Protein AF-A0A356VW29-F1 (afdb_monomer_lite)

pLDDT: mean 84.69, std 11.48, range [44.53, 97.19]

Secondary structure (DSSP, 8-state):
--PPEEEEE-TTS-EEEEEETTS-EEEEE---SSTT-TT----HHHHHHTTPPPP--EEEEEE-TT--EEEEEESSSEEEETTEEEE--S-PPTTPPP---------HHHHHHHHHHHHHHHHHHHHHHHHHHPPPTT--TTSS-----PPPPHHHHHTS-HHHHHHHHHHHHTTTTTT-HHHHHHHHHHHHHHHS-BTTTTB-GGGGTEEE-S-GGGTT-EEE-HHHHHHHHHH-HHHHHHHHHSTTSHHHHHHHHHHHHH-TTSSSSHHHHHH--TT-SS----HHHHHHHHHHHHHHHHHHHHHHHHHHHHHHHHHHHHHHHHHHHHHHHHHHHHHHT--

Structure (mmCIF, N/CA/C/O backbone):
data_AF-A0A356VW29-F1
#
_entry.id   AF-A0A356VW29-F1
#
loop_
_atom_site.group_PDB
_atom_site.id
_atom_site.type_symbol
_atom_site.label_atom_id
_atom_site.label_alt_id
_atom_site.label_comp_id
_atom_site.label_asym_id
_atom_site.label_entity_id
_atom_site.label_seq_id
_atom_site.pdbx_PDB_ins_code
_atom_site.Cartn_x
_atom_site.Cartn_y
_atom_site.Cartn_z
_atom_site.occupancy
_atom_site.B_iso_or_equiv
_atom_site.auth_seq_id
_atom_site.auth_comp_id
_atom_site.auth_asym_id
_atom_site.auth_atom_id
_atom_site.pdbx_PDB_model_num
ATOM 1 N N . MET A 1 1 ? 15.488 -45.769 47.411 1.00 47.12 1 MET A N 1
ATOM 2 C CA . MET A 1 1 ? 14.175 -46.229 46.915 1.00 47.12 1 MET A CA 1
ATOM 3 C C . MET A 1 1 ? 13.302 -44.995 46.772 1.00 47.12 1 MET A C 1
ATOM 5 O O . MET A 1 1 ? 12.860 -44.476 47.783 1.00 47.12 1 MET A O 1
ATOM 9 N N . ASN A 1 2 ? 13.137 -44.475 45.554 1.00 52.50 2 ASN A N 1
ATOM 10 C CA . ASN A 1 2 ? 12.327 -43.279 45.289 1.00 52.50 2 ASN A CA 1
ATOM 11 C C . ASN A 1 2 ? 11.021 -43.714 44.616 1.00 52.50 2 ASN A C 1
ATOM 13 O O . ASN A 1 2 ? 10.889 -43.615 43.399 1.00 52.50 2 ASN A O 1
ATOM 17 N N . GLY A 1 3 ? 10.091 -44.263 45.396 1.00 64.19 3 GLY A N 1
ATOM 18 C CA . GLY A 1 3 ? 8.724 -44.509 44.935 1.00 64.19 3 GLY A CA 1
ATOM 19 C C . GLY A 1 3 ? 7.883 -43.250 45.137 1.00 64.19 3 GLY A C 1
ATOM 20 O O . GLY A 1 3 ? 7.923 -42.659 46.215 1.00 64.19 3 GLY A O 1
ATOM 21 N N . LYS A 1 4 ? 7.140 -42.813 44.114 1.00 69.75 4 LYS A N 1
ATOM 22 C CA . LYS A 1 4 ? 6.120 -41.768 44.278 1.00 69.75 4 LYS A CA 1
ATOM 23 C C . LYS A 1 4 ? 4.882 -42.418 44.898 1.00 69.75 4 LYS A C 1
ATOM 25 O O . LYS A 1 4 ? 4.312 -43.316 44.283 1.00 69.75 4 LYS A O 1
ATOM 30 N N . ILE A 1 5 ? 4.498 -41.970 46.091 1.00 78.81 5 ILE A N 1
ATOM 31 C CA . ILE A 1 5 ? 3.243 -42.360 46.743 1.00 78.81 5 ILE A CA 1
ATOM 32 C C . ILE A 1 5 ? 2.163 -41.373 46.301 1.00 78.81 5 ILE A C 1
ATOM 34 O O . ILE A 1 5 ? 2.359 -40.161 46.399 1.00 78.81 5 ILE A O 1
ATOM 38 N N . GLN A 1 6 ? 1.040 -41.883 45.803 1.00 77.62 6 GLN A N 1
ATOM 39 C CA . GLN A 1 6 ? -0.165 -41.093 45.559 1.00 77.62 6 GLN A CA 1
ATOM 40 C C . GLN A 1 6 ? -1.055 -41.167 46.798 1.00 77.62 6 GLN A C 1
ATOM 42 O O . GLN A 1 6 ? -1.328 -42.261 47.292 1.00 77.62 6 GLN A O 1
ATOM 47 N N . VAL A 1 7 ? -1.483 -40.011 47.304 1.00 83.44 7 VAL A N 1
ATOM 48 C CA . VAL A 1 7 ? -2.402 -39.917 48.444 1.00 83.44 7 VAL A CA 1
ATOM 49 C C . VAL A 1 7 ? -3.749 -39.439 47.925 1.00 83.44 7 VAL A C 1
ATOM 51 O O . VAL A 1 7 ? -3.819 -38.424 47.235 1.00 83.44 7 VAL A O 1
ATOM 54 N N . GLY A 1 8 ? -4.805 -40.180 48.241 1.00 78.94 8 GLY A N 1
ATOM 55 C CA . GLY A 1 8 ? -6.177 -39.848 47.883 1.00 78.94 8 GLY A CA 1
ATOM 56 C C . GLY A 1 8 ? -7.146 -40.175 49.011 1.00 78.94 8 GLY A C 1
ATOM 57 O O . GLY A 1 8 ? -6.782 -40.797 50.009 1.00 78.94 8 GLY A O 1
ATOM 58 N N . VAL A 1 9 ? -8.393 -39.760 48.838 1.00 78.75 9 VAL A N 1
ATOM 59 C CA . VAL A 1 9 ? -9.506 -40.076 49.737 1.00 78.75 9 VAL A CA 1
ATOM 60 C C . VAL A 1 9 ? -10.483 -40.974 48.978 1.00 78.75 9 VAL A C 1
ATOM 62 O O . VAL A 1 9 ? -10.687 -40.781 47.778 1.00 78.75 9 VAL A O 1
ATOM 65 N N . SER A 1 10 ? -11.047 -41.985 49.638 1.00 74.69 10 SER A N 1
ATOM 66 C CA . SER A 1 10 ? -12.070 -42.848 49.038 1.00 74.69 10 SER A CA 1
ATOM 67 C C . SER A 1 10 ? -13.322 -42.057 48.663 1.00 74.69 10 SER A C 1
ATOM 69 O O . SER A 1 10 ? -13.626 -41.015 49.235 1.00 74.69 10 SER A O 1
ATOM 71 N N . THR A 1 11 ? -14.086 -42.570 47.703 1.00 74.69 11 THR A N 1
ATOM 72 C CA . THR A 1 11 ? -15.307 -41.921 47.196 1.00 74.69 11 THR A CA 1
ATOM 73 C C . THR A 1 11 ? -16.397 -41.728 48.251 1.00 74.69 11 THR A C 1
ATOM 75 O O . THR A 1 11 ? -17.239 -40.852 48.092 1.00 74.69 11 THR A O 1
ATOM 78 N N . ASP A 1 12 ? -16.387 -42.517 49.325 1.00 72.44 12 ASP A N 1
ATOM 79 C CA . ASP A 1 12 ? -17.274 -42.365 50.482 1.00 72.44 12 ASP A CA 1
ATOM 80 C C . ASP A 1 12 ? -16.720 -41.419 51.565 1.00 72.44 12 ASP A C 1
ATOM 82 O O . ASP A 1 12 ? -17.390 -41.180 52.569 1.00 72.44 12 ASP A O 1
ATOM 86 N N . GLY A 1 13 ? -15.509 -40.883 51.379 1.00 69.19 13 GLY A N 1
ATOM 87 C CA . GLY A 1 13 ? -14.864 -39.970 52.318 1.00 69.19 13 GLY A CA 1
ATOM 88 C C . GLY A 1 13 ? -14.440 -40.616 53.638 1.00 69.19 13 GLY A C 1
ATOM 89 O O . GLY A 1 13 ? -14.254 -39.895 54.616 1.00 69.19 13 GLY A O 1
ATOM 90 N N . LYS A 1 14 ? -14.329 -41.951 53.706 1.00 72.31 14 LYS A N 1
ATOM 91 C CA . LYS A 1 14 ? -14.044 -42.693 54.953 1.00 72.31 14 LYS A CA 1
ATOM 92 C C . LYS A 1 14 ? -12.635 -43.272 55.049 1.00 72.31 14 LYS A C 1
ATOM 94 O O . LYS A 1 14 ? -12.209 -43.665 56.135 1.00 72.31 14 LYS A O 1
ATOM 99 N N . HIS A 1 15 ? -11.900 -43.320 53.941 1.00 77.31 15 HIS A N 1
ATOM 100 C CA . HIS A 1 15 ? -10.579 -43.933 53.874 1.00 77.31 15 HIS A CA 1
ATOM 101 C C . HIS A 1 15 ? -9.553 -42.997 53.242 1.00 77.31 15 HIS A C 1
ATOM 103 O O . HIS A 1 15 ? -9.802 -42.391 52.199 1.00 77.31 15 HIS A O 1
ATOM 109 N N . LEU A 1 16 ? -8.363 -42.936 53.840 1.00 83.44 16 LEU A N 1
ATOM 110 C CA . LEU A 1 16 ? -7.182 -42.346 53.214 1.00 83.44 16 LEU A CA 1
ATOM 111 C C . LEU A 1 16 ? -6.416 -43.454 52.506 1.00 83.44 16 LEU A C 1
ATOM 113 O O . LEU A 1 16 ? -6.010 -44.431 53.135 1.00 83.44 16 LEU A O 1
ATOM 117 N N . ILE A 1 17 ? -6.227 -43.301 51.201 1.00 82.62 17 ILE A N 1
ATOM 118 C CA . ILE A 1 17 ? -5.616 -44.301 50.331 1.00 82.62 17 ILE A CA 1
ATOM 119 C C . ILE A 1 17 ? -4.211 -43.832 49.962 1.00 82.62 17 ILE A C 1
ATOM 121 O O . ILE A 1 17 ? -4.033 -42.776 49.357 1.00 82.62 17 ILE A O 1
ATOM 125 N N . PHE A 1 18 ? -3.221 -44.650 50.297 1.00 86.06 18 PHE A N 1
ATOM 126 C CA . PHE A 1 18 ? -1.821 -44.493 49.928 1.00 86.06 18 PHE A CA 1
ATOM 127 C C . PHE A 1 18 ? -1.493 -45.536 48.862 1.00 86.06 18 PHE A C 1
ATOM 129 O O . PHE A 1 18 ? -1.357 -46.724 49.158 1.00 86.06 18 PHE A O 1
ATOM 136 N N . GLY A 1 19 ? -1.408 -45.102 47.607 1.00 83.25 19 GLY A N 1
ATOM 137 C CA . GLY A 1 19 ? -1.080 -45.953 46.466 1.00 83.25 19 GLY A CA 1
ATOM 138 C C . GLY A 1 19 ? 0.397 -45.865 46.094 1.00 83.25 19 GLY A C 1
ATOM 139 O O . GLY A 1 19 ? 0.938 -44.768 45.935 1.00 83.25 19 GLY A O 1
ATOM 140 N N . SER A 1 20 ? 1.043 -47.015 45.918 1.00 79.94 20 SER A N 1
ATOM 141 C CA . SER A 1 20 ? 2.332 -47.130 45.236 1.00 79.94 20 SER A CA 1
ATOM 142 C C . SER A 1 20 ? 2.120 -47.294 43.728 1.00 79.94 20 SER A C 1
ATOM 144 O O . SER A 1 20 ? 1.102 -47.805 43.262 1.00 79.94 20 SER A O 1
ATOM 146 N N . THR A 1 21 ? 3.114 -46.884 42.942 1.00 75.00 21 THR A N 1
ATOM 147 C CA . THR A 1 21 ? 3.105 -46.993 41.471 1.00 75.00 21 THR A CA 1
ATOM 148 C C . THR A 1 21 ? 3.191 -48.439 40.970 1.00 75.00 21 THR A C 1
ATOM 150 O O . THR A 1 21 ? 2.934 -48.692 39.798 1.00 75.00 21 THR A O 1
ATOM 153 N N . ASP A 1 22 ? 3.527 -49.383 41.851 1.00 78.31 22 ASP A N 1
ATOM 154 C CA . ASP A 1 22 ? 3.528 -50.829 41.591 1.00 78.31 22 ASP A CA 1
ATOM 155 C C . ASP A 1 22 ? 2.142 -51.490 41.748 1.00 78.31 22 ASP A C 1
ATOM 157 O O . ASP A 1 22 ? 2.015 -52.700 41.568 1.00 78.31 22 ASP A O 1
ATOM 161 N N . GLY A 1 23 ? 1.100 -50.709 42.062 1.00 72.00 23 GLY A N 1
ATOM 162 C CA . GLY A 1 23 ? -0.269 -51.194 42.246 1.00 72.00 23 GLY A CA 1
ATOM 163 C C . GLY A 1 23 ? -0.595 -51.647 43.672 1.00 72.00 23 GLY A C 1
ATOM 164 O O . GLY A 1 23 ? -1.745 -51.984 43.948 1.00 72.00 23 GLY A O 1
ATOM 165 N N . SER A 1 24 ? 0.371 -51.621 44.594 1.00 78.88 24 SER A N 1
ATOM 166 C CA . SER A 1 24 ? 0.124 -51.874 46.016 1.00 78.88 24 SER A CA 1
ATOM 167 C C . SER A 1 24 ? -0.558 -50.662 46.647 1.00 78.88 24 SER A C 1
ATOM 169 O O . SER A 1 24 ? -0.062 -49.540 46.538 1.00 78.88 24 SER A O 1
ATOM 171 N N . SER A 1 25 ? -1.667 -50.873 47.351 1.00 81.69 25 SER A N 1
ATOM 172 C CA . SER A 1 25 ? -2.366 -49.815 48.085 1.00 81.69 25 SER A CA 1
ATOM 173 C C . SER A 1 25 ? -2.462 -50.143 49.567 1.00 81.69 25 SER A C 1
ATOM 175 O O . SER A 1 25 ? -2.792 -51.269 49.939 1.00 81.69 25 SER A O 1
ATOM 177 N N . PHE A 1 26 ? -2.246 -49.138 50.406 1.00 80.50 26 PHE A N 1
ATOM 178 C CA . PHE A 1 26 ? -2.547 -49.176 51.828 1.00 80.50 26 PHE A CA 1
ATOM 179 C C . PHE A 1 26 ? -3.653 -48.168 52.124 1.00 80.50 26 PHE A C 1
ATOM 181 O O . PHE A 1 26 ? -3.550 -47.009 51.732 1.00 80.50 26 PHE A O 1
ATOM 188 N N . SER A 1 27 ? -4.712 -48.593 52.805 1.00 78.00 27 SER A N 1
ATOM 189 C CA . SER A 1 27 ? -5.789 -47.701 53.232 1.00 78.00 27 SER A CA 1
ATOM 190 C C . SER A 1 27 ? -5.805 -47.589 54.749 1.00 78.00 27 SER A C 1
ATOM 192 O O . SER A 1 27 ? -5.905 -48.612 55.430 1.00 78.00 27 SER A O 1
ATOM 194 N N . LEU A 1 28 ? -5.769 -46.366 55.280 1.00 76.81 28 LEU A N 1
ATOM 195 C CA . LEU A 1 28 ? -6.163 -46.128 56.665 1.00 76.81 28 LEU A CA 1
ATOM 196 C C . LEU A 1 28 ? -7.680 -45.957 56.708 1.00 76.81 28 LEU A C 1
ATOM 198 O O . LEU A 1 28 ? -8.245 -45.137 55.983 1.00 76.81 28 LEU A O 1
ATOM 202 N N . ALA A 1 29 ? -8.318 -46.747 57.564 1.00 68.06 29 ALA A N 1
ATOM 203 C CA . ALA A 1 29 ? -9.733 -46.670 57.881 1.00 68.06 29 ALA A CA 1
ATOM 204 C C . ALA A 1 29 ? -9.887 -46.386 59.375 1.00 68.06 29 ALA A C 1
ATOM 206 O O . ALA A 1 29 ? -9.180 -46.985 60.188 1.00 68.06 29 ALA A O 1
ATOM 207 N N . LYS A 1 30 ? -10.840 -45.529 59.733 1.00 65.19 30 LYS A N 1
ATOM 208 C CA . LYS A 1 30 ? -11.383 -45.457 61.090 1.00 65.19 30 LYS A CA 1
ATOM 209 C C . LYS A 1 30 ? -12.837 -45.916 61.030 1.00 65.19 30 LYS A C 1
ATOM 211 O O . LYS A 1 30 ? -13.556 -45.507 60.120 1.00 65.19 30 LYS A O 1
ATOM 216 N N . ASP A 1 31 ? -13.269 -46.717 62.005 1.00 58.19 31 ASP A N 1
ATOM 217 C CA . ASP A 1 31 ? -14.693 -46.937 62.296 1.00 58.19 31 ASP A CA 1
ATOM 218 C C . ASP A 1 31 ? -15.270 -45.628 62.857 1.00 58.19 31 ASP A C 1
ATOM 220 O O . ASP A 1 31 ? -15.424 -45.441 64.062 1.00 58.19 31 ASP A O 1
ATOM 224 N N . SER A 1 32 ? -15.473 -44.655 61.974 1.00 54.22 32 SER A N 1
ATOM 225 C CA . SER A 1 32 ? -16.176 -43.412 62.256 1.00 54.22 32 SER A CA 1
ATOM 226 C C . SER A 1 32 ? -17.527 -43.481 61.558 1.00 54.22 32 SER A C 1
ATOM 228 O O . SER A 1 32 ? -17.602 -43.686 60.344 1.00 54.22 32 SER A O 1
ATOM 230 N N . GLU A 1 33 ? -18.608 -43.294 62.314 1.00 56.34 33 GLU A N 1
ATOM 231 C CA . GLU A 1 33 ? -19.953 -43.165 61.742 1.00 56.34 33 GLU A CA 1
ATOM 232 C C . GLU A 1 33 ? -20.130 -41.849 60.962 1.00 56.34 33 GLU A C 1
ATOM 234 O O . GLU A 1 33 ? -21.043 -41.739 60.145 1.00 56.34 33 GLU A O 1
ATOM 239 N N . SER A 1 34 ? -19.224 -40.880 61.148 1.00 56.12 34 SER A N 1
ATOM 240 C CA . SER A 1 34 ? -19.258 -39.578 60.483 1.00 56.12 34 SER A CA 1
ATOM 241 C C . SER A 1 34 ? -18.264 -39.522 59.318 1.00 56.12 34 SER A C 1
ATOM 243 O O . SER A 1 34 ? -17.057 -39.715 59.499 1.00 56.12 34 SER A O 1
ATOM 245 N N . ALA A 1 35 ? -18.773 -39.279 58.108 1.00 56.47 35 ALA A N 1
ATOM 246 C CA . ALA A 1 35 ? -17.959 -39.045 56.918 1.00 56.47 35 ALA A CA 1
ATOM 247 C C . ALA A 1 35 ? -17.264 -37.674 57.036 1.00 56.47 35 ALA A C 1
ATOM 249 O O . ALA A 1 35 ? -17.944 -36.666 57.201 1.00 56.47 35 ALA A O 1
ATOM 250 N N . GLY A 1 36 ? -15.927 -37.634 56.962 1.00 60.50 36 GLY A N 1
ATOM 251 C CA . GLY A 1 36 ? -15.153 -36.381 56.965 1.00 60.50 36 GLY A CA 1
ATOM 252 C C . GLY A 1 36 ? -13.982 -36.305 57.953 1.00 60.50 36 GLY A C 1
ATOM 253 O O . GLY A 1 36 ? -13.013 -35.614 57.654 1.00 60.50 36 GLY A O 1
ATOM 254 N N . ASP A 1 37 ? -13.995 -37.054 59.063 1.00 66.31 37 ASP A N 1
ATOM 255 C CA . ASP A 1 37 ? -12.881 -37.100 60.035 1.00 66.31 37 ASP A CA 1
ATOM 256 C C . ASP A 1 37 ? -12.020 -38.366 59.869 1.00 66.31 37 ASP A C 1
ATOM 258 O O . ASP A 1 37 ? -11.926 -39.234 60.741 1.00 66.31 37 ASP A O 1
ATOM 262 N N . ILE A 1 38 ? -11.396 -38.511 58.698 1.00 68.50 38 ILE A N 1
ATOM 263 C CA . ILE A 1 38 ? -10.586 -39.703 58.383 1.00 68.50 38 ILE A CA 1
ATOM 264 C C . ILE A 1 38 ? -9.314 -39.770 59.248 1.00 68.50 38 ILE A C 1
ATOM 266 O O . ILE A 1 38 ? -8.754 -40.845 59.465 1.00 68.50 38 ILE A O 1
ATOM 270 N N . LEU A 1 39 ? -8.853 -38.624 59.756 1.00 71.25 39 LEU A N 1
ATOM 271 C CA . LEU A 1 39 ? -7.629 -38.503 60.549 1.00 71.25 39 LEU A CA 1
ATOM 272 C C . LEU A 1 39 ? -7.870 -38.574 62.064 1.00 71.25 39 LEU A C 1
ATOM 274 O O . LEU A 1 39 ? -6.899 -38.652 62.815 1.00 71.25 39 LEU A O 1
ATOM 278 N N . GLY A 1 40 ? -9.125 -38.601 62.522 1.00 67.25 40 GLY A N 1
ATOM 279 C CA . GLY A 1 40 ? -9.442 -38.626 63.947 1.00 67.25 40 GLY A CA 1
ATOM 280 C C . GLY A 1 40 ? -9.068 -37.329 64.663 1.00 67.25 40 GLY A C 1
ATOM 281 O O . GLY A 1 40 ? -8.670 -37.392 65.825 1.00 67.25 40 GLY A O 1
ATOM 282 N N . LEU A 1 41 ? -9.121 -36.199 63.957 1.00 70.19 41 LEU A N 1
ATOM 283 C CA . LEU A 1 41 ? -8.764 -34.875 64.464 1.00 70.19 41 LEU A CA 1
ATOM 284 C C . LEU A 1 41 ? -9.874 -34.253 65.320 1.00 70.19 41 LEU A C 1
ATOM 286 O O . LEU A 1 41 ? -9.647 -33.191 65.898 1.00 70.19 41 LEU A O 1
ATOM 290 N N . GLY A 1 42 ? -11.017 -34.933 65.433 1.00 67.81 42 GLY A N 1
ATOM 291 C CA . GLY A 1 42 ? -12.177 -34.464 66.174 1.00 67.81 42 GLY A CA 1
ATOM 292 C C . GLY A 1 42 ? -13.240 -33.888 65.251 1.00 67.81 42 GLY A C 1
ATOM 293 O O . GLY A 1 42 ? -13.029 -33.720 64.046 1.00 67.81 42 GLY A O 1
ATOM 294 N N . ASP A 1 43 ? -14.414 -33.612 65.808 1.00 72.44 43 ASP A N 1
ATOM 295 C CA . ASP A 1 43 ? -15.454 -32.898 65.072 1.00 72.44 43 ASP A CA 1
ATOM 296 C C . ASP A 1 43 ? -15.073 -31.420 64.844 1.00 72.44 43 ASP A C 1
ATOM 298 O O . ASP A 1 43 ? -14.029 -30.928 65.283 1.00 72.44 43 ASP A O 1
ATOM 302 N N . ALA A 1 44 ? -15.909 -30.697 64.096 1.00 69.62 44 ALA A N 1
ATOM 303 C CA . ALA A 1 44 ? -15.643 -29.300 63.767 1.00 69.62 44 ALA A CA 1
ATOM 304 C C . ALA A 1 44 ? -15.484 -28.413 65.017 1.00 69.62 44 ALA A C 1
ATOM 306 O O . ALA A 1 44 ? -14.713 -27.452 64.973 1.00 69.62 44 ALA A O 1
ATOM 307 N N . ASP A 1 45 ? -16.162 -28.746 66.120 1.00 73.19 45 ASP A N 1
ATOM 308 C CA . ASP A 1 45 ? -16.108 -27.988 67.370 1.00 73.19 45 ASP A CA 1
ATOM 309 C C . ASP A 1 45 ? -14.795 -28.260 68.122 1.00 73.19 45 ASP A C 1
ATOM 311 O O . ASP A 1 45 ? -14.163 -27.326 68.626 1.00 73.19 45 ASP A O 1
ATOM 315 N N . GLU A 1 46 ? -14.318 -29.508 68.136 1.00 73.75 46 GLU A N 1
ATOM 316 C CA . GLU A 1 46 ? -13.013 -29.884 68.697 1.00 73.75 46 GLU A CA 1
ATOM 317 C C . GLU A 1 46 ? -11.846 -29.275 67.902 1.00 73.75 46 GLU A C 1
ATOM 319 O O . GLU A 1 46 ? -10.898 -28.735 68.486 1.00 73.75 46 GLU A O 1
ATOM 324 N N . MET A 1 47 ? -11.932 -29.281 66.569 1.00 73.19 47 MET A N 1
ATOM 325 C CA . MET A 1 47 ? -10.932 -28.643 65.709 1.00 73.19 47 MET A CA 1
ATOM 326 C C . MET A 1 47 ? -10.920 -27.117 65.872 1.00 73.19 47 MET A C 1
ATOM 328 O O . MET A 1 47 ? -9.841 -26.519 65.957 1.00 73.19 47 MET A O 1
ATOM 332 N N . ALA A 1 48 ? -12.094 -26.489 65.985 1.00 75.38 48 ALA A N 1
ATOM 333 C CA . ALA A 1 48 ? -12.216 -25.059 66.258 1.00 75.38 48 ALA A CA 1
ATOM 334 C C . ALA A 1 48 ? -11.643 -24.686 67.634 1.00 75.38 48 ALA A C 1
ATOM 336 O O . ALA A 1 48 ? -10.923 -23.692 67.752 1.00 75.38 48 ALA A O 1
ATOM 337 N N . ALA A 1 49 ? -11.884 -25.507 68.663 1.00 77.31 49 ALA A N 1
ATOM 338 C CA . ALA A 1 49 ? -11.307 -25.325 69.996 1.00 77.31 49 ALA A CA 1
ATOM 339 C C . ALA A 1 49 ? -9.770 -25.444 70.001 1.00 77.31 49 ALA A C 1
ATOM 341 O O . ALA A 1 49 ? -9.098 -24.779 70.792 1.00 77.31 49 ALA A O 1
ATOM 342 N N . ALA A 1 50 ? -9.206 -26.241 69.089 1.00 78.56 50 ALA A N 1
ATOM 343 C CA . ALA A 1 50 ? -7.767 -26.344 68.854 1.00 78.56 50 ALA A CA 1
ATOM 344 C C . ALA A 1 50 ? -7.196 -25.227 67.948 1.00 78.56 50 ALA A C 1
ATOM 346 O O . ALA A 1 50 ? -5.997 -25.218 67.666 1.00 78.56 50 ALA A O 1
ATOM 347 N N . GLY A 1 51 ? -8.022 -24.266 67.518 1.00 79.44 51 GLY A N 1
ATOM 348 C CA . GLY A 1 51 ? -7.611 -23.117 66.706 1.00 79.44 51 GLY A CA 1
ATOM 349 C C . GLY A 1 51 ? -7.549 -23.382 65.199 1.00 79.44 51 GLY A C 1
ATOM 350 O O . GLY A 1 51 ? -7.007 -22.555 64.464 1.00 79.44 51 GLY A O 1
ATOM 351 N N . TYR A 1 52 ? -8.092 -24.505 64.720 1.00 77.56 52 TYR A N 1
ATOM 352 C CA . TYR A 1 52 ? -8.196 -24.809 63.294 1.00 77.56 52 TYR A CA 1
ATOM 353 C C . TYR A 1 52 ? -9.549 -24.353 62.743 1.00 77.56 52 TYR A C 1
ATOM 355 O O . TYR A 1 52 ? -10.597 -24.655 63.304 1.00 77.56 52 TYR A O 1
ATOM 363 N N . ALA A 1 53 ? -9.532 -23.646 61.614 1.00 74.25 53 ALA A N 1
ATOM 364 C CA . ALA A 1 53 ? -10.742 -23.235 60.911 1.00 74.25 53 ALA A CA 1
ATOM 365 C C . ALA A 1 53 ? -10.995 -24.144 59.703 1.00 74.25 53 ALA A C 1
ATOM 367 O O . ALA A 1 53 ? -10.073 -24.441 58.939 1.00 74.25 53 ALA A O 1
ATOM 368 N N . ALA A 1 54 ? -12.250 -24.552 59.509 1.00 76.69 54 ALA A N 1
ATOM 369 C CA . ALA A 1 54 ? -12.662 -25.240 58.292 1.00 76.69 54 ALA A CA 1
ATOM 370 C C . ALA A 1 54 ? -12.492 -24.319 57.071 1.00 76.69 54 ALA A C 1
ATOM 372 O O . ALA A 1 54 ? -12.751 -23.114 57.146 1.00 76.69 54 ALA A O 1
ATOM 373 N N . GLY A 1 55 ? -12.078 -24.897 55.941 1.00 79.00 55 GLY A N 1
ATOM 374 C CA . GLY A 1 55 ? -12.093 -24.196 54.659 1.00 79.00 55 GLY A CA 1
ATOM 375 C C . GLY A 1 55 ? -13.522 -23.803 54.287 1.00 79.00 55 GLY A C 1
ATOM 376 O O . GLY A 1 55 ? -14.458 -24.568 54.516 1.00 79.00 55 GLY A O 1
ATOM 377 N N . GLN A 1 56 ? -13.691 -22.606 53.734 1.00 85.81 56 GLN A N 1
ATOM 378 C CA . GLN A 1 56 ? -14.987 -22.092 53.303 1.00 85.81 56 GLN A CA 1
ATOM 379 C C . GLN A 1 56 ? -14.918 -21.737 51.825 1.00 85.81 56 GLN A C 1
ATOM 381 O O . GLN A 1 56 ? -13.937 -21.138 51.379 1.00 85.81 56 GLN A O 1
ATOM 386 N N . ASP A 1 57 ? -15.966 -22.091 51.085 1.00 90.88 57 ASP A N 1
ATOM 387 C CA . ASP A 1 57 ? -16.125 -21.628 49.714 1.00 90.88 57 ASP A CA 1
ATOM 388 C C . ASP A 1 57 ? -16.390 -20.122 49.704 1.00 90.88 57 ASP A C 1
ATOM 390 O O . ASP A 1 57 ? -17.139 -19.585 50.528 1.00 90.88 57 ASP A O 1
ATOM 394 N N . LEU A 1 58 ? -15.817 -19.448 48.715 1.00 90.62 58 LEU A N 1
ATOM 395 C CA . LEU A 1 58 ? -16.154 -18.077 48.392 1.00 90.62 58 LEU A CA 1
ATOM 396 C C . LEU A 1 58 ? -17.608 -18.014 47.930 1.00 90.62 58 LEU A C 1
ATOM 398 O O . LEU A 1 58 ? -18.010 -18.760 47.038 1.00 90.62 58 LEU A O 1
ATOM 402 N N . LYS A 1 59 ? -18.375 -17.084 48.501 1.00 92.19 59 LYS A N 1
ATOM 403 C CA . LYS A 1 59 ? -19.742 -16.758 48.088 1.00 92.19 59 LYS A CA 1
ATOM 404 C C . LYS A 1 59 ? -19.828 -15.276 47.775 1.00 92.19 59 LYS A C 1
ATOM 406 O O . LYS A 1 59 ? -19.377 -14.456 48.570 1.00 92.19 59 LYS A O 1
ATOM 411 N N . MET A 1 60 ? -20.408 -14.938 46.634 1.00 90.56 60 MET A N 1
ATOM 412 C CA . MET A 1 60 ? -20.616 -13.553 46.231 1.00 90.56 60 MET A CA 1
ATOM 413 C C . MET A 1 60 ? -21.862 -13.417 45.366 1.00 90.56 60 MET A C 1
ATOM 415 O O . MET A 1 60 ? -22.236 -14.351 44.663 1.00 90.56 60 MET A O 1
ATOM 419 N N . ASN A 1 61 ? -22.456 -12.234 45.376 1.00 90.75 61 ASN A N 1
ATOM 420 C CA . ASN A 1 61 ? -23.494 -11.823 44.446 1.00 90.75 61 ASN A CA 1
ATOM 421 C C . ASN A 1 61 ? -22.878 -10.946 43.345 1.00 90.75 61 ASN A C 1
ATOM 423 O O . ASN A 1 61 ? -22.079 -10.052 43.620 1.00 90.75 61 ASN A O 1
ATOM 427 N N . VAL A 1 62 ? -23.239 -11.190 42.087 1.00 90.00 62 VAL A N 1
ATOM 428 C CA . VAL A 1 62 ? -22.772 -10.391 40.944 1.00 90.00 62 VAL A CA 1
ATOM 429 C C . VAL A 1 62 ? -23.930 -9.968 40.058 1.00 90.00 62 VAL A C 1
ATOM 431 O O . VAL A 1 62 ? -24.921 -10.679 39.929 1.00 90.00 62 VAL A O 1
ATOM 434 N N . VAL A 1 63 ? -23.779 -8.820 39.405 1.00 88.31 63 VAL A N 1
ATOM 435 C CA . VAL A 1 63 ? -24.662 -8.364 38.330 1.00 88.31 63 VAL A CA 1
ATOM 436 C C . VAL A 1 63 ? -23.795 -8.167 37.093 1.00 88.31 63 VAL A C 1
ATOM 438 O O . VAL A 1 63 ? -22.877 -7.349 37.109 1.00 88.31 63 VAL A O 1
ATOM 441 N N . LEU A 1 64 ? -24.074 -8.923 36.033 1.00 83.62 64 LEU A N 1
ATOM 442 C CA . LEU A 1 64 ? -23.350 -8.853 34.760 1.00 83.62 64 LEU A CA 1
ATOM 443 C C . LEU A 1 64 ? -24.213 -8.125 33.724 1.00 83.62 64 LEU A C 1
ATOM 445 O O . LEU A 1 64 ? -25.412 -8.388 33.628 1.00 83.62 64 LEU A O 1
ATOM 449 N N . GLY A 1 65 ? -23.626 -7.182 32.980 1.00 75.38 65 GLY A N 1
ATOM 450 C CA . GLY A 1 65 ? -24.304 -6.474 31.882 1.00 75.38 65 GLY A CA 1
ATOM 451 C C . GLY A 1 65 ? -25.576 -5.701 32.269 1.00 75.38 65 GLY A C 1
ATOM 452 O O . GLY A 1 65 ? -26.425 -5.468 31.415 1.00 75.38 65 GLY A O 1
ATOM 453 N N . GLY A 1 66 ? -25.746 -5.338 33.547 1.00 75.12 66 GLY A N 1
ATOM 454 C CA . GLY A 1 66 ? -26.972 -4.698 34.048 1.00 75.12 66 GLY A CA 1
ATOM 455 C C . GLY A 1 66 ? -28.185 -5.633 34.171 1.00 75.12 66 GLY A C 1
ATOM 456 O O . GLY A 1 66 ? -29.309 -5.145 34.264 1.00 75.12 66 GLY A O 1
ATOM 457 N N . GLY A 1 67 ? -27.970 -6.954 34.143 1.00 79.69 67 GLY A N 1
ATOM 458 C CA . GLY A 1 67 ? -29.008 -7.975 34.302 1.00 79.69 67 GLY A CA 1
ATOM 459 C C . GLY A 1 67 ? -29.408 -8.257 35.756 1.00 79.69 67 GLY A C 1
ATOM 460 O O . GLY A 1 67 ? -29.275 -7.414 36.641 1.00 79.69 67 GLY A O 1
ATOM 461 N N . GLU A 1 68 ? -29.917 -9.464 36.008 1.00 87.19 68 GLU A N 1
ATOM 462 C CA . GLU A 1 68 ? -30.317 -9.903 37.350 1.00 87.19 68 GLU A CA 1
ATOM 463 C C . GLU A 1 68 ? -29.114 -10.282 38.230 1.00 87.19 68 GLU A C 1
ATOM 465 O O . GLU A 1 68 ? -28.048 -10.669 37.738 1.00 87.19 68 GLU A O 1
ATOM 470 N N . THR A 1 69 ? -29.305 -10.194 39.548 1.00 89.56 69 THR A N 1
ATOM 471 C CA . THR A 1 69 ? -28.326 -10.640 40.546 1.00 89.56 69 THR A CA 1
ATOM 472 C C . THR A 1 69 ? -28.159 -12.155 40.495 1.00 89.56 69 THR A C 1
ATOM 474 O O . THR A 1 69 ? -29.135 -12.897 40.579 1.00 89.56 69 THR A O 1
ATOM 477 N N . GLN A 1 70 ? -26.912 -12.610 40.409 1.00 89.69 70 GLN A N 1
ATOM 478 C CA . GLN A 1 70 ? -26.540 -14.020 40.409 1.00 89.69 70 GLN A CA 1
ATOM 479 C C . GLN A 1 70 ? -25.663 -14.344 41.615 1.00 89.69 70 GLN A C 1
ATOM 481 O O . GLN A 1 70 ? -24.656 -13.674 41.853 1.00 89.69 70 GLN A O 1
ATOM 486 N N . ASP A 1 71 ? -26.013 -15.411 42.329 1.00 92.06 71 ASP A N 1
ATOM 487 C CA . ASP A 1 71 ? -25.197 -15.946 43.415 1.00 92.06 71 ASP A CA 1
ATOM 488 C C . ASP A 1 71 ? -24.135 -16.897 42.858 1.00 92.06 71 ASP A C 1
ATOM 490 O O . ASP A 1 71 ? -24.426 -17.886 42.181 1.00 92.06 71 ASP A O 1
ATOM 494 N N . ILE A 1 72 ? -22.877 -16.605 43.166 1.00 90.81 72 ILE A N 1
ATOM 495 C CA . ILE A 1 72 ? -21.713 -17.365 42.734 1.00 90.81 72 ILE A CA 1
ATOM 496 C C . ILE A 1 72 ? -21.046 -17.990 43.952 1.00 90.81 72 ILE A C 1
ATOM 498 O O . ILE A 1 72 ? -20.717 -17.307 44.919 1.00 90.81 72 ILE A O 1
ATOM 502 N N . THR A 1 73 ? -20.801 -19.300 43.867 1.00 93.19 73 THR A N 1
ATOM 503 C CA . THR A 1 73 ? -19.965 -20.044 44.817 1.00 93.19 73 THR A CA 1
ATOM 504 C C . THR A 1 73 ? -18.710 -20.566 44.115 1.00 93.19 73 THR A C 1
ATOM 506 O O . THR A 1 73 ? -18.796 -21.093 42.998 1.00 93.19 73 THR A O 1
ATOM 509 N N . ARG A 1 74 ? -17.536 -20.400 44.731 1.00 90.62 74 ARG A N 1
ATOM 510 C CA . ARG A 1 74 ? -16.240 -20.866 44.209 1.00 90.62 74 ARG A CA 1
ATOM 511 C C . ARG A 1 74 ? -15.398 -21.477 45.321 1.00 90.62 74 ARG A C 1
ATOM 513 O O . ARG A 1 74 ? -15.342 -20.947 46.420 1.00 90.62 74 ARG A O 1
ATOM 520 N N . SER A 1 75 ? -14.668 -22.539 44.996 1.00 91.50 75 SER A N 1
ATOM 521 C CA . SER A 1 75 ? -13.716 -23.173 45.916 1.00 91.50 75 SER A CA 1
ATOM 522 C C . SER A 1 75 ? -12.382 -22.419 46.031 1.00 91.50 75 SER A C 1
ATOM 524 O O . SER A 1 75 ? -11.514 -22.815 46.804 1.00 91.50 75 SER A O 1
ATOM 526 N N . THR A 1 76 ? -12.173 -21.368 45.226 1.00 92.81 76 THR A N 1
ATOM 527 C CA . THR A 1 76 ? -10.953 -20.548 45.195 1.00 92.81 76 THR A CA 1
ATOM 528 C C . THR A 1 76 ? -11.296 -19.060 45.207 1.00 92.81 76 THR A C 1
ATOM 530 O O . THR A 1 76 ? -12.314 -18.636 44.661 1.00 92.81 76 THR A O 1
ATOM 533 N N . ASN A 1 77 ? -10.396 -18.250 45.770 1.00 91.88 77 ASN A N 1
ATOM 534 C CA . ASN A 1 77 ? -10.522 -16.788 45.762 1.00 91.88 77 ASN A CA 1
ATOM 535 C C . ASN A 1 77 ? -10.045 -16.143 44.453 1.00 91.88 77 ASN A C 1
ATOM 537 O O . ASN A 1 77 ? -10.229 -14.946 44.265 1.00 91.88 77 ASN A O 1
ATOM 541 N N . SER A 1 78 ? -9.419 -16.923 43.569 1.00 93.12 78 SER A N 1
ATOM 542 C CA . SER A 1 78 ? -8.955 -16.498 42.250 1.00 93.12 78 SER A CA 1
ATOM 543 C C . SER A 1 78 ? -9.624 -17.364 41.186 1.00 93.12 78 SER A C 1
ATOM 545 O O . SER A 1 78 ? -9.546 -18.596 41.258 1.00 93.12 78 SER A O 1
ATOM 547 N N . PHE A 1 79 ? -10.350 -16.729 40.268 1.00 92.50 79 PHE A N 1
ATOM 548 C CA . PHE A 1 79 ? -11.147 -17.390 39.235 1.00 92.50 79 PHE A CA 1
ATOM 549 C C . PHE A 1 79 ? -11.479 -16.423 38.095 1.00 92.50 79 PHE A C 1
ATOM 551 O O . PHE A 1 79 ? -11.465 -15.206 38.275 1.00 92.50 79 PHE A O 1
ATOM 558 N N . ASP A 1 80 ? -11.831 -16.974 36.937 1.00 89.81 80 ASP A N 1
ATOM 559 C CA . ASP A 1 80 ? -12.293 -16.192 35.793 1.00 89.81 80 ASP A CA 1
ATOM 560 C C . ASP A 1 80 ? -13.822 -16.035 35.812 1.00 89.81 80 ASP A C 1
ATOM 562 O O . ASP A 1 80 ? -14.564 -16.984 36.096 1.00 89.81 80 ASP A O 1
ATOM 566 N N . LEU A 1 81 ? -14.300 -14.830 35.508 1.00 88.12 81 LEU A N 1
ATOM 567 C CA . LEU A 1 81 ? -15.715 -14.493 35.379 1.00 88.12 81 LEU A CA 1
ATOM 568 C C . LEU A 1 81 ? -15.895 -13.481 34.246 1.00 88.12 81 LEU A C 1
ATOM 570 O O . LEU A 1 81 ? -15.294 -12.413 34.277 1.00 88.12 81 LEU A O 1
ATOM 574 N N . ASP A 1 82 ? -16.720 -13.825 33.254 1.00 82.88 82 ASP A N 1
ATOM 575 C CA . ASP A 1 82 ? -17.044 -12.962 32.102 1.00 82.88 82 ASP A CA 1
ATOM 57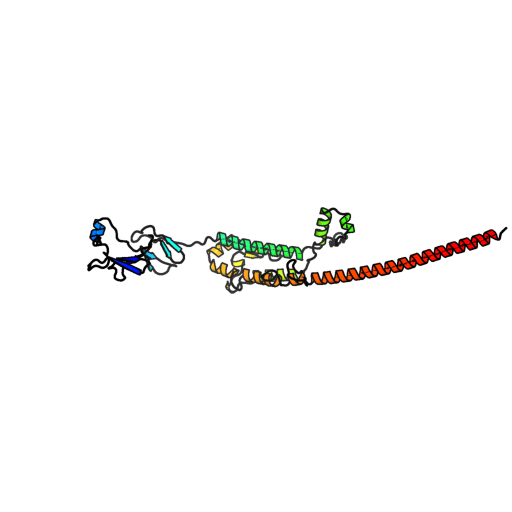6 C C . ASP A 1 82 ? -15.805 -12.404 31.365 1.00 82.88 82 ASP A C 1
ATOM 578 O O . ASP A 1 82 ? -15.746 -11.249 30.960 1.00 82.88 82 ASP A O 1
ATOM 582 N N . GLY A 1 83 ? -14.758 -13.228 31.245 1.00 77.94 83 GLY A N 1
ATOM 583 C CA . GLY A 1 83 ? -13.495 -12.843 30.604 1.00 77.94 83 GLY A CA 1
ATOM 584 C C . GLY A 1 83 ? -12.535 -12.032 31.485 1.00 77.94 83 GLY A C 1
ATOM 585 O O . GLY A 1 83 ? -11.434 -11.724 31.032 1.00 77.94 83 GLY A O 1
ATOM 586 N N . LEU A 1 84 ? -12.898 -11.724 32.736 1.00 82.25 84 LEU A N 1
ATOM 587 C CA . LEU A 1 84 ? -12.010 -11.099 33.717 1.00 82.25 84 LEU A CA 1
ATOM 588 C C . LEU A 1 84 ? -11.446 -12.131 34.692 1.00 82.25 84 LEU A C 1
ATOM 590 O O . LEU A 1 84 ? -12.187 -12.928 35.265 1.00 82.25 84 LEU A O 1
ATOM 594 N N . HIS A 1 85 ? -10.145 -12.043 34.957 1.00 88.81 85 HIS A N 1
ATOM 595 C CA . HIS A 1 85 ? -9.517 -12.766 36.056 1.00 88.81 85 HIS A CA 1
ATOM 596 C C . HIS A 1 85 ? -9.704 -11.988 37.363 1.00 88.81 85 HIS A C 1
ATOM 598 O O . HIS A 1 85 ? -9.152 -10.898 37.533 1.00 88.81 85 HIS A O 1
ATOM 604 N N . LEU A 1 86 ? -10.485 -12.534 38.292 1.00 89.25 86 LEU A N 1
ATOM 605 C CA . LEU A 1 86 ? -10.800 -11.903 39.569 1.00 89.25 86 LEU A CA 1
ATOM 606 C C . LEU A 1 86 ? -9.993 -12.543 40.693 1.00 89.25 86 LEU A C 1
ATOM 608 O O . LEU A 1 86 ? -9.829 -13.758 40.744 1.00 89.25 86 LEU A O 1
ATOM 612 N N . THR A 1 87 ? -9.514 -11.717 41.623 1.00 93.50 87 THR A N 1
ATOM 613 C CA . THR A 1 87 ? -8.943 -12.167 42.898 1.00 93.50 87 THR A CA 1
ATOM 614 C C . THR A 1 87 ? -9.641 -11.439 44.037 1.00 93.50 87 THR A C 1
ATOM 616 O O . THR A 1 87 ? -9.487 -10.229 44.195 1.00 93.50 87 THR A O 1
ATOM 619 N N . VAL A 1 88 ? -10.416 -12.174 44.829 1.00 91.94 88 VAL A N 1
ATOM 620 C CA . VAL A 1 88 ? -11.176 -11.634 45.958 1.00 91.94 88 VAL A CA 1
ATOM 621 C C . VAL A 1 88 ? -10.310 -11.652 47.212 1.00 91.94 88 VAL A C 1
ATOM 623 O O . VAL A 1 88 ? -9.838 -12.700 47.651 1.00 91.94 88 VAL A O 1
ATOM 626 N N . THR A 1 89 ? -10.081 -10.471 47.782 1.00 92.19 89 THR A N 1
ATOM 627 C CA . THR A 1 89 ? -9.146 -10.265 48.900 1.00 92.19 89 THR A CA 1
ATOM 628 C C . THR A 1 89 ? -9.832 -9.989 50.235 1.00 92.19 89 THR A C 1
ATOM 630 O O . THR A 1 89 ? -9.164 -9.980 51.267 1.00 92.19 89 THR A O 1
ATOM 633 N N . GLY A 1 90 ? -11.150 -9.784 50.244 1.00 89.06 90 GLY A N 1
ATOM 634 C CA . GLY A 1 90 ? -11.908 -9.473 51.450 1.00 89.06 90 GLY A CA 1
ATOM 635 C C . GLY A 1 90 ? -13.418 -9.499 51.229 1.00 89.06 90 GLY A C 1
ATOM 636 O O . GLY A 1 90 ? -13.893 -9.749 50.122 1.00 89.06 90 GLY A O 1
ATOM 637 N N . THR A 1 91 ? -14.158 -9.243 52.305 1.00 89.19 91 THR A N 1
ATOM 638 C CA . THR A 1 91 ? -15.626 -9.220 52.339 1.00 89.19 91 THR A CA 1
ATOM 639 C C . THR A 1 91 ? -16.153 -7.789 52.378 1.00 89.19 91 THR A C 1
ATOM 641 O O . THR A 1 91 ? -15.537 -6.914 52.985 1.00 89.19 91 THR A O 1
ATOM 644 N N . THR A 1 92 ? -17.320 -7.558 51.785 1.00 87.31 92 THR A N 1
ATOM 645 C CA . THR A 1 92 ? -18.082 -6.309 51.930 1.00 87.31 92 THR A CA 1
ATOM 646 C C . THR A 1 92 ? -19.059 -6.412 53.102 1.00 87.31 92 THR A C 1
ATOM 648 O O . THR A 1 92 ? -19.525 -7.507 53.418 1.00 87.31 92 THR A O 1
ATOM 651 N N . GLU A 1 93 ? -19.389 -5.289 53.744 1.00 87.06 93 GLU A N 1
ATOM 652 C CA . GLU A 1 93 ? -20.436 -5.266 54.775 1.00 87.06 93 GLU A CA 1
ATOM 653 C C . GLU A 1 93 ? -21.825 -5.517 54.169 1.00 87.06 93 GLU A C 1
ATOM 655 O O . GLU A 1 93 ? -22.079 -5.231 52.995 1.00 87.06 93 GLU A O 1
ATOM 660 N N . GLU A 1 94 ? -22.738 -6.060 54.974 1.00 81.00 94 GLU A N 1
ATOM 661 C CA . GLU A 1 94 ? -24.117 -6.295 54.555 1.00 81.00 94 GLU A CA 1
ATOM 662 C C . GLU A 1 94 ? -24.806 -4.959 54.225 1.00 81.00 94 GLU A C 1
ATOM 664 O O . GLU A 1 94 ? -24.827 -4.036 55.037 1.00 81.00 94 GLU A O 1
ATOM 669 N N . GLY A 1 95 ? -25.342 -4.839 53.008 1.00 76.75 95 GLY A N 1
ATOM 670 C CA . GLY A 1 95 ? -25.953 -3.598 52.519 1.00 76.75 95 GLY A CA 1
ATOM 671 C C . GLY A 1 95 ? -24.965 -2.524 52.045 1.00 76.75 95 GLY A C 1
ATOM 672 O O . GLY A 1 95 ? -25.401 -1.421 51.719 1.00 76.75 95 GLY A O 1
ATOM 673 N N . ALA A 1 96 ? -23.661 -2.819 51.983 1.00 82.50 96 ALA A N 1
ATOM 674 C CA . ALA A 1 96 ? -22.688 -1.924 51.363 1.00 82.50 96 ALA A CA 1
ATOM 675 C C . ALA A 1 96 ? -22.966 -1.737 49.862 1.00 82.50 96 ALA A C 1
ATOM 677 O O . ALA A 1 96 ? -23.487 -2.627 49.185 1.00 82.50 96 ALA A O 1
ATOM 678 N N . GLU A 1 97 ? -22.575 -0.576 49.333 1.00 83.44 97 GLU A N 1
ATOM 679 C CA . GLU A 1 97 ? -22.632 -0.312 47.895 1.00 83.44 97 GLU A CA 1
ATOM 680 C C . GLU A 1 97 ? -21.810 -1.363 47.122 1.00 83.44 97 GLU A C 1
ATOM 682 O O . GLU A 1 97 ? -20.659 -1.629 47.493 1.00 83.44 97 GLU A O 1
ATOM 687 N N . PRO A 1 98 ? -22.357 -1.953 46.041 1.00 84.69 98 PRO A N 1
ATOM 688 C CA . PRO A 1 98 ? -21.640 -2.943 45.248 1.00 84.69 98 PRO A CA 1
ATOM 689 C C . PRO A 1 98 ? -20.334 -2.387 44.675 1.00 84.69 98 PRO A C 1
ATOM 691 O O . PRO A 1 98 ? -20.282 -1.248 44.202 1.00 84.69 98 PRO A O 1
ATOM 694 N N . ILE A 1 99 ? -19.291 -3.220 44.631 1.00 86.19 99 ILE A N 1
ATOM 695 C CA . ILE A 1 99 ? -18.055 -2.893 43.914 1.00 86.19 99 ILE A CA 1
ATOM 696 C C . ILE A 1 99 ? -18.370 -2.891 42.415 1.00 86.19 99 ILE A C 1
ATOM 698 O O . ILE A 1 99 ? -18.645 -3.935 41.823 1.00 86.19 99 ILE A O 1
ATOM 702 N N . LYS A 1 100 ? -18.351 -1.705 41.803 1.00 84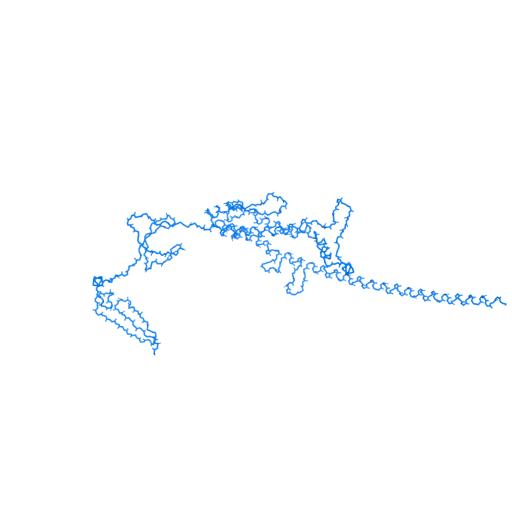.12 100 LYS A N 1
ATOM 703 C CA . LYS A 1 100 ? -18.639 -1.527 40.377 1.00 84.12 100 LYS A CA 1
ATOM 704 C C . LYS A 1 100 ? -17.349 -1.590 39.574 1.00 84.12 100 LYS A C 1
ATOM 706 O O . LYS A 1 100 ? -16.455 -0.769 39.763 1.00 84.12 100 LYS A O 1
ATOM 711 N N . PHE A 1 101 ? -17.296 -2.534 38.646 1.00 75.44 101 PHE A N 1
ATOM 712 C CA . PHE A 1 101 ? -16.273 -2.591 37.613 1.00 75.44 101 PHE A CA 1
ATOM 713 C C . PHE A 1 101 ? -16.853 -1.991 36.335 1.00 75.44 101 PHE A C 1
ATOM 715 O O . PHE A 1 101 ? -17.930 -2.388 35.896 1.00 75.44 101 PHE A O 1
ATOM 722 N N . SER A 1 102 ? -16.148 -1.036 35.737 1.00 71.44 102 SER A N 1
ATOM 723 C CA . SER A 1 102 ? -16.424 -0.580 34.376 1.00 71.44 102 SER A CA 1
ATOM 724 C C . SER A 1 102 ? -15.225 -0.918 33.508 1.00 71.44 102 SER A C 1
ATOM 726 O O . SER A 1 102 ? -14.105 -0.515 33.826 1.00 71.44 102 SER A O 1
ATOM 728 N N . SER A 1 103 ? -15.458 -1.632 32.412 1.00 64.38 103 SER A N 1
ATOM 729 C CA . SER A 1 103 ? -14.451 -1.779 31.370 1.00 64.38 103 SER A CA 1
ATOM 730 C C . SER A 1 103 ? -14.457 -0.510 30.523 1.00 64.38 103 SER A C 1
ATOM 732 O O . SER A 1 103 ? -15.439 -0.228 29.841 1.00 64.38 103 SER A O 1
ATOM 734 N N . SER A 1 104 ? -13.388 0.279 30.594 1.00 63.78 104 SER A N 1
ATOM 735 C CA . SER A 1 104 ? -13.065 1.251 29.552 1.00 63.78 104 SER A CA 1
ATOM 736 C C . SER A 1 104 ? -11.922 0.651 28.752 1.00 63.78 104 SER A C 1
ATOM 738 O O . SER A 1 104 ? -10.816 0.508 29.282 1.00 63.78 104 SER A O 1
ATOM 740 N N . GLY A 1 105 ? -12.180 0.256 27.506 1.00 64.56 105 GLY A N 1
ATOM 741 C CA . GLY A 1 105 ? -11.101 -0.155 26.618 1.00 64.56 105 GLY A CA 1
ATOM 742 C C . GLY A 1 105 ? -10.114 1.000 26.504 1.00 64.56 105 GLY A C 1
ATOM 743 O O . GLY A 1 105 ? -10.521 2.121 26.202 1.00 64.56 105 GLY A O 1
ATOM 744 N N . ASN A 1 106 ? -8.833 0.759 26.785 1.00 70.88 106 ASN A N 1
ATOM 745 C CA . ASN A 1 106 ? -7.816 1.705 26.356 1.00 70.88 106 ASN A CA 1
ATOM 746 C C . ASN A 1 106 ? -7.795 1.657 24.821 1.00 70.88 106 ASN A C 1
ATOM 748 O O . ASN A 1 106 ? -7.332 0.676 24.236 1.00 70.88 106 ASN A O 1
ATOM 752 N N . VAL A 1 107 ? -8.379 2.676 24.190 1.00 86.12 107 VAL A N 1
ATOM 753 C CA . VAL A 1 107 ? -8.504 2.768 22.732 1.00 86.12 107 VAL A CA 1
ATOM 754 C C . VAL A 1 107 ? -7.282 3.415 22.080 1.00 86.12 107 VAL A C 1
ATOM 756 O O . VAL A 1 107 ? -7.211 3.403 20.855 1.00 86.12 107 VAL A O 1
ATOM 759 N N . ASP A 1 108 ? -6.311 3.918 22.853 1.00 87.44 108 ASP A N 1
ATOM 760 C CA . ASP A 1 108 ? -5.120 4.610 22.334 1.00 87.44 108 ASP A CA 1
ATOM 761 C C . ASP A 1 108 ? -4.359 3.718 21.345 1.00 87.44 108 ASP A C 1
ATOM 763 O O . ASP A 1 108 ? -4.091 4.105 20.207 1.00 87.44 108 ASP A O 1
ATOM 767 N N . ASP A 1 109 ? -4.127 2.460 21.734 1.00 88.25 109 ASP A N 1
ATOM 768 C CA . ASP A 1 109 ? -3.473 1.456 20.892 1.00 88.25 109 ASP A CA 1
ATOM 769 C C . ASP A 1 109 ? -4.232 1.208 19.574 1.00 88.25 109 ASP A C 1
ATOM 771 O O . ASP A 1 109 ? -3.625 0.897 18.545 1.00 88.25 109 ASP A O 1
ATOM 775 N N . LEU A 1 110 ? -5.566 1.293 19.591 1.00 90.25 110 LEU A N 1
ATOM 776 C CA . LEU A 1 110 ? -6.418 1.122 18.410 1.00 90.25 110 LEU A CA 1
ATOM 777 C C . LEU A 1 110 ? -6.389 2.367 17.520 1.00 90.25 110 LEU A C 1
ATOM 779 O O . LEU A 1 110 ? -6.248 2.228 16.303 1.00 90.25 110 LEU A O 1
ATOM 783 N N . VAL A 1 111 ? -6.457 3.564 18.111 1.00 94.12 111 VAL A N 1
ATOM 784 C CA . VAL A 1 111 ? -6.316 4.847 17.406 1.00 94.12 111 VAL A CA 1
ATOM 785 C C . VAL A 1 111 ? -4.982 4.895 16.667 1.00 94.12 111 VAL A C 1
ATOM 787 O O . VAL A 1 111 ? -4.950 5.233 15.481 1.00 94.12 111 VAL A O 1
ATOM 790 N N . ASP A 1 112 ? -3.889 4.505 17.323 1.00 94.38 112 ASP A N 1
ATOM 791 C CA . ASP A 1 112 ? -2.556 4.509 16.722 1.00 94.38 112 ASP A CA 1
ATOM 792 C C . ASP A 1 112 ? -2.418 3.467 15.608 1.00 94.38 112 ASP A C 1
ATOM 794 O O . ASP A 1 112 ? -1.885 3.778 14.541 1.00 94.38 112 ASP A O 1
ATOM 798 N N . LYS A 1 113 ? -2.958 2.253 15.784 1.00 94.44 113 LYS A N 1
ATOM 799 C CA . LYS A 1 113 ? -2.953 1.222 14.728 1.00 94.44 113 LYS A CA 1
ATOM 800 C C . LYS A 1 113 ? -3.750 1.642 13.494 1.00 94.44 113 LYS A C 1
ATOM 802 O O . LYS A 1 113 ? -3.280 1.445 12.374 1.00 94.44 113 LYS A O 1
ATOM 807 N N . ILE A 1 114 ? -4.936 2.219 13.683 1.00 95.44 114 ILE A N 1
ATOM 808 C CA . ILE A 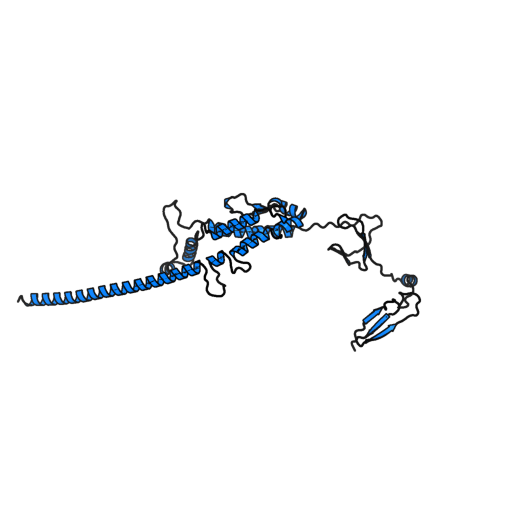1 114 ? -5.771 2.704 12.576 1.00 95.44 114 ILE A CA 1
ATOM 809 C C . ILE A 1 114 ? -5.102 3.906 11.895 1.00 95.44 114 ILE A C 1
ATOM 811 O O . ILE A 1 114 ? -5.079 3.976 10.667 1.00 95.44 114 ILE A O 1
ATOM 815 N N . SER A 1 115 ? -4.492 4.812 12.665 1.00 96.19 115 SER A N 1
ATOM 816 C CA . SER A 1 115 ? -3.727 5.938 12.113 1.00 96.19 115 SER A CA 1
ATOM 817 C C . SER A 1 115 ? -2.545 5.451 11.270 1.00 96.19 115 SER A C 1
ATOM 819 O O . SER A 1 115 ? -2.382 5.888 10.135 1.00 96.19 115 SER A O 1
ATOM 821 N N . ALA A 1 116 ? -1.775 4.480 11.769 1.00 97.00 116 ALA A N 1
ATOM 822 C CA . ALA A 1 116 ? -0.655 3.894 11.035 1.00 97.00 116 ALA A CA 1
ATOM 823 C C . ALA A 1 116 ? -1.102 3.191 9.741 1.00 97.00 116 ALA A C 1
ATOM 825 O O . ALA A 1 116 ? -0.431 3.295 8.716 1.00 97.00 116 ALA A O 1
ATOM 826 N N . PHE A 1 117 ? -2.251 2.509 9.755 1.00 95.94 117 PHE A N 1
ATOM 827 C CA . PHE A 1 117 ? -2.848 1.942 8.543 1.00 95.94 117 PHE A CA 1
ATOM 828 C C . PHE A 1 117 ? -3.152 3.025 7.497 1.00 95.94 117 PHE A C 1
ATOM 830 O O . PHE A 1 117 ? -2.828 2.857 6.319 1.00 95.94 117 PHE A O 1
ATOM 837 N N . VAL A 1 118 ? -3.738 4.146 7.926 1.00 96.38 118 VAL A N 1
ATOM 838 C CA . VAL A 1 118 ? -4.018 5.290 7.049 1.00 96.38 118 VAL A CA 1
ATOM 839 C C . VAL A 1 118 ? -2.726 5.913 6.511 1.00 96.38 118 VAL A C 1
ATOM 841 O O . VAL A 1 118 ? -2.661 6.246 5.327 1.00 96.38 118 VAL A O 1
ATOM 844 N N . ASP A 1 119 ? -1.680 6.014 7.329 1.00 96.75 119 ASP A N 1
ATOM 845 C CA . ASP A 1 119 ? -0.375 6.522 6.898 1.00 96.75 119 ASP A CA 1
ATOM 846 C C . ASP A 1 119 ? 0.268 5.633 5.825 1.00 96.75 119 ASP A C 1
ATOM 848 O O . ASP A 1 119 ? 0.775 6.142 4.824 1.00 96.75 119 ASP A O 1
ATOM 852 N N . GLU A 1 120 ? 0.223 4.307 5.982 1.00 97.19 120 GLU A N 1
ATOM 853 C CA . GLU A 1 120 ? 0.734 3.371 4.972 1.00 97.19 120 GLU A CA 1
ATOM 854 C C . GLU A 1 120 ? -0.077 3.427 3.667 1.00 97.19 120 GLU A C 1
ATOM 856 O O . GLU A 1 120 ? 0.505 3.446 2.579 1.00 97.19 120 GLU A O 1
ATOM 861 N N . TYR A 1 121 ? -1.407 3.546 3.751 1.00 95.94 121 TYR A N 1
ATOM 862 C CA . TYR A 1 121 ? -2.250 3.815 2.581 1.00 95.94 121 TYR A CA 1
ATOM 863 C C . TYR A 1 121 ? -1.839 5.125 1.889 1.00 95.94 121 TYR A C 1
ATOM 865 O O . TYR A 1 121 ? -1.627 5.150 0.677 1.00 95.94 121 TYR A O 1
ATOM 873 N N . ASN A 1 122 ? -1.652 6.206 2.650 1.00 95.44 122 ASN A N 1
ATOM 874 C CA . ASN A 1 122 ? -1.266 7.504 2.103 1.00 95.44 122 ASN A CA 1
ATOM 875 C C . ASN A 1 122 ? 0.100 7.462 1.414 1.00 95.44 122 ASN A C 1
ATOM 877 O O . ASN A 1 122 ? 0.237 8.039 0.338 1.00 95.44 122 ASN A O 1
ATOM 881 N N . LYS A 1 123 ? 1.084 6.741 1.970 1.00 95.94 123 LYS A N 1
ATOM 882 C CA . LYS A 1 123 ? 2.396 6.530 1.330 1.00 95.94 123 LYS A CA 1
ATOM 883 C C . LYS A 1 123 ? 2.275 5.796 -0.005 1.00 95.94 123 LYS A C 1
ATOM 885 O O . LYS A 1 123 ? 2.984 6.133 -0.955 1.00 95.94 123 LYS A O 1
ATOM 890 N N . LEU A 1 124 ? 1.391 4.800 -0.091 1.00 93.75 124 LEU A N 1
ATOM 891 C CA . LEU A 1 124 ? 1.123 4.078 -1.335 1.00 93.75 124 LEU A CA 1
ATOM 892 C C . LEU A 1 124 ? 0.514 5.006 -2.393 1.00 93.75 124 LEU A C 1
ATOM 894 O O . LEU A 1 124 ? 1.011 5.058 -3.521 1.00 93.75 124 LEU A O 1
ATOM 898 N N . ILE A 1 125 ? -0.518 5.763 -2.011 1.00 94.06 125 ILE A N 1
ATOM 899 C CA . ILE A 1 125 ? -1.169 6.757 -2.872 1.00 94.06 125 ILE A CA 1
ATOM 900 C C . ILE A 1 125 ? -0.165 7.818 -3.329 1.00 94.06 125 ILE A C 1
ATOM 902 O O . ILE A 1 125 ? -0.108 8.131 -4.515 1.00 94.06 125 ILE A O 1
ATOM 906 N N . ASP A 1 126 ? 0.678 8.320 -2.425 1.00 93.25 126 ASP A N 1
ATOM 907 C CA . ASP A 1 126 ? 1.731 9.287 -2.740 1.00 93.25 126 ASP A CA 1
ATOM 908 C C . ASP A 1 126 ? 2.680 8.785 -3.816 1.00 93.25 126 ASP A C 1
ATOM 910 O O . ASP A 1 126 ? 2.913 9.461 -4.816 1.00 93.25 126 ASP A O 1
ATOM 914 N N . LYS A 1 127 ? 3.202 7.573 -3.633 1.00 93.25 127 LYS A N 1
ATOM 915 C CA . LYS A 1 127 ? 4.177 7.000 -4.554 1.00 93.25 127 LYS A CA 1
ATOM 916 C C . LYS A 1 127 ? 3.576 6.754 -5.939 1.00 93.25 127 LYS A C 1
ATOM 918 O O . LYS A 1 127 ? 4.212 7.047 -6.949 1.00 93.25 127 LYS A O 1
ATOM 923 N N . ALA A 1 128 ? 2.348 6.241 -5.997 1.00 92.75 128 ALA A N 1
ATOM 924 C CA . ALA A 1 128 ? 1.656 6.009 -7.261 1.00 92.75 128 ALA A CA 1
ATOM 925 C C . ALA A 1 128 ? 1.270 7.326 -7.964 1.00 92.75 128 ALA A C 1
ATOM 927 O O . ALA A 1 128 ? 1.468 7.448 -9.175 1.00 92.75 128 ALA A O 1
ATOM 928 N N . ASN A 1 129 ? 0.798 8.334 -7.224 1.00 91.12 129 ASN A N 1
ATOM 929 C CA . ASN A 1 129 ? 0.520 9.665 -7.771 1.00 91.12 129 ASN A CA 1
ATOM 930 C C . ASN A 1 129 ? 1.791 10.341 -8.280 1.00 91.12 129 ASN A C 1
ATOM 932 O O . ASN A 1 129 ? 1.772 10.919 -9.363 1.00 91.12 129 ASN A O 1
ATOM 936 N N . GLN A 1 130 ? 2.905 10.244 -7.547 1.00 91.81 130 GLN A N 1
ATOM 937 C CA . GLN A 1 130 ? 4.191 10.777 -7.990 1.00 91.81 130 GLN A CA 1
ATOM 938 C C . GLN A 1 130 ? 4.557 10.211 -9.367 1.00 91.81 130 GLN A C 1
ATOM 940 O O . GLN A 1 130 ? 4.760 10.978 -10.301 1.00 91.81 130 GLN A O 1
ATOM 945 N N . TYR A 1 131 ? 4.557 8.885 -9.533 1.00 92.38 131 TYR A N 1
ATOM 946 C CA . TYR A 1 131 ? 4.915 8.271 -10.815 1.00 92.38 131 TYR A CA 1
ATOM 947 C C . TYR A 1 131 ? 3.958 8.614 -11.959 1.00 92.38 131 TYR A C 1
ATOM 949 O O . TYR A 1 131 ? 4.404 8.753 -13.095 1.00 92.38 131 TYR A O 1
ATOM 957 N N . THR A 1 132 ? 2.663 8.762 -11.675 1.00 92.50 132 THR A N 1
ATOM 958 C CA . THR A 1 132 ? 1.641 9.004 -12.707 1.00 92.50 132 THR A CA 1
ATOM 959 C C . THR A 1 132 ? 1.466 10.475 -13.085 1.00 92.50 132 THR A C 1
ATOM 961 O O . THR A 1 132 ? 1.007 10.749 -14.196 1.00 92.50 132 THR A O 1
ATOM 964 N N . SER A 1 133 ? 1.843 11.417 -12.216 1.00 89.81 133 SER A N 1
ATOM 965 C CA . SER A 1 133 ? 1.678 12.865 -12.440 1.00 89.81 133 SER A CA 1
ATOM 966 C C . SER A 1 133 ? 2.971 13.609 -12.772 1.00 89.81 133 SER A C 1
ATOM 968 O O . SER A 1 133 ? 2.915 14.677 -13.386 1.00 89.81 133 SER A O 1
ATOM 970 N N . GLU A 1 134 ? 4.132 13.066 -12.399 1.00 89.19 134 GLU A N 1
ATOM 971 C CA . GLU A 1 134 ? 5.421 13.697 -12.657 1.00 89.19 134 GLU A CA 1
ATOM 972 C C . GLU A 1 134 ? 5.649 13.877 -14.165 1.00 89.19 134 GLU A C 1
ATOM 974 O O . GLU A 1 134 ? 5.590 12.930 -14.947 1.00 89.19 134 GLU A O 1
ATOM 979 N N . MET A 1 135 ? 5.894 15.118 -14.592 1.00 85.88 135 MET A N 1
ATOM 980 C CA . MET A 1 135 ? 6.175 15.417 -15.996 1.00 85.88 135 MET A CA 1
ATOM 981 C C . MET A 1 135 ? 7.605 15.000 -16.363 1.00 85.88 135 MET A C 1
ATOM 983 O O . MET A 1 135 ? 8.516 15.199 -15.550 1.00 85.88 135 MET A O 1
ATOM 987 N N . PRO A 1 136 ? 7.842 14.487 -17.586 1.00 82.50 136 PRO A N 1
ATOM 988 C CA . PRO A 1 136 ? 9.189 14.173 -18.026 1.00 82.50 136 PRO A CA 1
ATOM 989 C C . PRO A 1 136 ? 10.077 15.410 -18.035 1.00 82.50 136 PRO A C 1
ATOM 991 O O . PRO A 1 136 ? 9.705 16.476 -18.538 1.00 82.50 136 PRO A O 1
ATOM 994 N N . TYR A 1 137 ? 11.281 15.258 -17.494 1.00 74.69 137 TYR A N 1
ATOM 995 C CA . TYR A 1 137 ? 12.234 16.353 -17.436 1.00 74.69 137 TYR A CA 1
ATOM 996 C C . TYR A 1 137 ? 12.690 16.740 -18.852 1.00 74.69 137 TYR A C 1
ATOM 998 O O . TYR A 1 137 ? 13.112 15.893 -19.641 1.00 74.69 137 TYR A O 1
ATOM 1006 N N . GLY A 1 138 ? 12.592 18.032 -19.182 1.00 67.75 138 GLY A N 1
ATOM 1007 C CA . GLY A 1 138 ? 12.967 18.561 -20.497 1.00 67.75 138 GLY A CA 1
ATOM 1008 C C . GLY A 1 138 ? 11.857 18.588 -21.554 1.00 67.75 138 GLY A C 1
ATOM 1009 O O . GLY A 1 138 ? 12.158 18.885 -22.706 1.00 67.75 138 GLY A O 1
ATOM 1010 N N . LEU A 1 139 ? 10.598 18.317 -21.182 1.00 52.91 139 LEU A N 1
ATOM 1011 C CA . LEU A 1 139 ? 9.396 18.587 -21.994 1.00 52.91 139 LEU A CA 1
ATOM 1012 C C . LEU A 1 139 ? 8.680 19.883 -21.564 1.00 52.91 139 LEU A C 1
ATOM 1014 O O . LEU A 1 139 ? 7.459 19.986 -21.677 1.00 52.91 139 LEU A O 1
ATOM 1018 N N . ASP A 1 140 ? 9.417 20.872 -21.054 1.00 51.03 140 ASP A N 1
ATOM 1019 C CA . ASP A 1 140 ? 8.817 22.148 -20.672 1.00 51.03 140 ASP A CA 1
ATOM 1020 C C . ASP A 1 140 ? 8.642 23.050 -21.904 1.00 51.03 140 ASP A C 1
ATOM 1022 O O . ASP A 1 140 ? 9.607 23.526 -22.514 1.00 51.03 140 ASP A O 1
ATOM 1026 N N . ALA A 1 141 ? 7.385 23.248 -22.301 1.00 49.59 141 ALA A N 1
ATOM 1027 C CA . ALA A 1 141 ? 7.004 24.079 -23.437 1.00 49.59 141 ALA A CA 1
ATOM 1028 C C . ALA A 1 141 ? 7.212 25.585 -23.174 1.00 49.59 141 ALA A C 1
ATOM 1030 O O . ALA A 1 141 ? 7.121 26.366 -24.122 1.00 49.59 141 ALA A O 1
ATOM 1031 N N . GLU A 1 142 ? 7.517 26.004 -21.936 1.00 49.81 142 GLU A N 1
ATOM 1032 C CA . GLU A 1 142 ? 7.695 27.422 -21.588 1.00 49.81 142 GLU A CA 1
ATOM 1033 C C . GLU A 1 142 ? 9.009 28.039 -22.096 1.00 49.81 142 GLU A C 1
ATOM 1035 O O . GLU A 1 142 ? 9.035 29.233 -22.387 1.00 49.81 142 GLU A O 1
ATOM 1040 N N . ASN A 1 143 ? 10.083 27.257 -22.278 1.00 50.16 143 ASN A N 1
ATOM 1041 C CA . ASN A 1 143 ? 11.410 27.796 -22.638 1.00 50.16 143 ASN A CA 1
ATOM 1042 C C . ASN A 1 143 ? 11.947 27.352 -24.012 1.00 50.16 143 ASN A C 1
ATOM 1044 O O . ASN A 1 143 ? 13.060 27.716 -24.391 1.00 50.16 143 ASN A O 1
ATOM 1048 N N . GLY A 1 144 ? 11.184 26.571 -24.786 1.00 48.41 144 GLY A N 1
ATOM 1049 C CA . GLY A 1 144 ? 11.548 26.190 -26.160 1.00 48.41 144 GLY A CA 1
ATOM 1050 C C . GLY A 1 144 ? 12.765 25.259 -26.303 1.00 48.41 144 GLY A C 1
ATOM 1051 O O . GLY A 1 144 ? 13.152 24.936 -27.427 1.00 48.41 144 GLY A O 1
ATOM 1052 N N . THR A 1 145 ? 13.360 24.787 -25.204 1.00 51.88 145 THR A N 1
ATOM 1053 C CA . THR A 1 145 ? 14.469 23.821 -25.209 1.00 51.88 145 THR A CA 1
ATOM 1054 C C . THR A 1 145 ? 13.980 22.451 -24.761 1.00 51.88 145 THR A C 1
ATOM 1056 O O . THR A 1 145 ? 13.852 22.173 -23.572 1.00 51.88 145 THR A O 1
ATOM 1059 N N . ASN A 1 146 ? 13.731 21.581 -25.736 1.00 54.44 146 ASN A N 1
ATOM 1060 C CA . ASN A 1 146 ? 13.312 20.198 -25.525 1.00 54.44 146 ASN A CA 1
ATOM 1061 C C . ASN A 1 146 ? 14.540 19.309 -25.234 1.00 54.44 146 ASN A C 1
ATOM 1063 O O . ASN A 1 146 ? 14.879 18.426 -26.030 1.00 54.44 146 ASN A O 1
ATOM 1067 N N . THR A 1 147 ? 15.281 19.580 -24.154 1.00 58.16 147 THR A N 1
ATOM 1068 C CA . THR A 1 147 ? 16.434 18.747 -23.773 1.00 58.16 147 THR A CA 1
ATOM 1069 C C . THR A 1 147 ? 15.913 17.429 -23.216 1.00 58.16 147 THR A C 1
ATOM 1071 O O . THR A 1 147 ? 15.764 17.261 -22.013 1.00 58.16 147 THR A O 1
ATOM 1074 N N . LYS A 1 148 ? 15.583 16.496 -24.109 1.00 67.12 148 LYS A N 1
ATOM 1075 C CA . LYS A 1 148 ? 15.161 15.146 -23.742 1.00 67.12 148 LYS A CA 1
ATOM 1076 C C . LYS A 1 148 ? 16.357 14.393 -23.174 1.00 67.12 148 LYS A C 1
ATOM 1078 O O . LYS A 1 148 ? 17.344 14.175 -23.876 1.00 67.12 148 LYS A O 1
ATOM 1083 N N . TYR A 1 149 ? 16.250 13.976 -21.920 1.00 76.06 149 TYR A N 1
ATOM 1084 C CA . TYR A 1 149 ? 17.239 13.115 -21.286 1.00 76.06 149 TYR A CA 1
ATOM 1085 C C . TYR A 1 149 ? 17.020 11.687 -21.782 1.00 76.06 149 TYR A C 1
ATOM 1087 O O . TYR A 1 149 ? 16.051 11.029 -21.415 1.00 76.06 149 TYR A O 1
ATOM 1095 N N . GLY A 1 150 ? 17.890 11.235 -22.683 1.00 81.56 150 GLY A N 1
ATOM 1096 C CA . GLY A 1 150 ? 17.918 9.849 -23.146 1.00 81.56 150 GLY A CA 1
ATOM 1097 C C . GLY A 1 150 ? 18.838 8.972 -22.290 1.00 81.56 150 GLY A C 1
ATOM 1098 O O . GLY A 1 150 ? 19.629 9.501 -21.502 1.00 81.56 150 GLY A O 1
ATOM 1099 N N . PRO A 1 151 ? 18.784 7.639 -22.467 1.00 83.81 151 PRO A N 1
ATOM 1100 C CA . PRO A 1 151 ? 19.769 6.732 -21.888 1.00 83.81 151 PRO A CA 1
ATOM 1101 C C . PRO A 1 151 ? 21.190 7.118 -22.313 1.00 83.81 151 PRO A C 1
ATOM 1103 O O . PRO A 1 151 ? 21.441 7.347 -23.498 1.00 83.81 151 PRO A O 1
ATOM 1106 N N . LEU A 1 152 ? 22.117 7.173 -21.352 1.00 87.44 152 LEU A N 1
ATOM 1107 C CA . LEU A 1 152 ? 23.522 7.467 -21.632 1.00 87.44 152 LEU A CA 1
ATOM 1108 C C . LEU A 1 152 ? 24.181 6.299 -22.371 1.00 87.44 152 LEU A C 1
ATOM 1110 O O . LEU A 1 152 ? 24.117 5.149 -21.927 1.00 87.44 152 LEU A O 1
ATOM 1114 N N . THR A 1 153 ? 24.858 6.614 -23.472 1.00 88.38 153 THR A N 1
ATOM 1115 C CA . THR A 1 153 ? 25.781 5.684 -24.136 1.00 88.38 153 THR A CA 1
ATOM 1116 C C . THR A 1 153 ? 27.038 5.490 -23.293 1.00 88.38 153 THR A C 1
ATOM 1118 O O . THR A 1 153 ? 27.387 6.350 -22.487 1.00 88.38 153 THR A O 1
ATOM 1121 N N . ASP A 1 154 ? 27.747 4.381 -23.491 1.00 89.12 154 ASP A N 1
ATOM 1122 C CA . ASP A 1 154 ? 28.951 4.099 -22.701 1.00 89.12 154 ASP A CA 1
ATOM 1123 C C . ASP A 1 154 ? 30.045 5.154 -22.916 1.00 89.12 154 ASP A C 1
ATOM 1125 O O . ASP A 1 154 ? 30.635 5.613 -21.947 1.00 89.12 154 ASP A O 1
ATOM 1129 N N . ALA A 1 155 ? 30.206 5.655 -24.145 1.00 89.56 155 ALA A N 1
ATOM 1130 C CA . ALA A 1 155 ? 31.118 6.763 -24.433 1.00 89.56 155 ALA A CA 1
ATOM 1131 C C . ALA A 1 155 ? 30.744 8.055 -23.680 1.00 89.56 155 ALA A C 1
ATOM 1133 O O . ALA A 1 155 ? 31.619 8.769 -23.215 1.00 89.56 155 ALA A O 1
ATOM 1134 N N . GLN A 1 156 ? 29.448 8.354 -23.521 1.00 88.75 156 GLN A N 1
ATOM 1135 C CA . GLN A 1 156 ? 29.020 9.522 -22.739 1.00 88.75 156 GLN A CA 1
ATOM 1136 C C . GLN A 1 156 ? 29.286 9.340 -21.245 1.00 88.75 156 GLN A C 1
ATOM 1138 O O . GLN A 1 156 ? 29.612 10.310 -20.575 1.00 88.75 156 GLN A O 1
ATOM 1143 N N . LYS A 1 157 ? 29.151 8.116 -20.720 1.00 90.31 157 LYS A N 1
ATOM 1144 C CA . LYS A 1 157 ? 29.454 7.828 -19.311 1.00 90.31 157 LYS A CA 1
ATOM 1145 C C . LYS A 1 157 ? 30.946 7.963 -19.016 1.00 90.31 157 LYS A C 1
ATOM 1147 O O . LYS A 1 157 ? 31.285 8.436 -17.944 1.00 90.31 157 LYS A O 1
ATOM 1152 N N . GLU A 1 158 ? 31.819 7.569 -19.946 1.00 92.56 158 GLU A N 1
ATOM 1153 C CA . GLU A 1 158 ? 33.278 7.700 -19.784 1.00 92.56 158 GLU A CA 1
ATOM 1154 C C . GLU A 1 158 ? 33.723 9.157 -19.571 1.00 92.56 158 GLU A C 1
ATOM 1156 O O . GLU A 1 158 ? 34.694 9.403 -18.857 1.00 92.56 158 GLU A O 1
ATOM 1161 N N . ASP A 1 159 ? 32.979 10.112 -20.134 1.00 92.38 159 ASP A N 1
ATOM 1162 C CA . ASP A 1 159 ? 33.245 11.548 -20.022 1.00 92.38 159 ASP A CA 1
ATOM 1163 C C . ASP A 1 159 ? 32.525 12.222 -18.829 1.00 92.38 159 ASP A C 1
ATOM 1165 O O . ASP A 1 159 ? 32.617 13.441 -18.670 1.00 92.38 159 ASP A O 1
ATOM 1169 N N . MET A 1 160 ? 31.800 11.465 -17.993 1.00 91.81 160 MET A N 1
ATOM 1170 C CA . MET A 1 160 ? 30.995 11.976 -16.873 1.00 91.81 160 MET A CA 1
ATOM 1171 C C . MET A 1 160 ? 31.461 11.410 -15.525 1.00 91.81 160 MET A C 1
ATOM 1173 O O . MET A 1 160 ? 31.960 10.292 -15.427 1.00 91.81 160 MET A O 1
ATOM 1177 N N . THR A 1 161 ? 31.265 12.176 -14.453 1.00 95.50 161 THR A N 1
ATOM 1178 C CA . THR A 1 161 ? 31.440 11.684 -13.076 1.00 95.50 161 THR A CA 1
ATOM 1179 C C . THR A 1 161 ? 30.255 10.819 -12.632 1.00 95.50 161 THR A C 1
ATOM 1181 O O . THR A 1 161 ? 29.148 10.960 -13.153 1.00 95.50 161 THR A O 1
ATOM 1184 N N . ASP A 1 162 ? 30.453 9.961 -11.626 1.00 94.00 162 ASP A N 1
ATOM 1185 C CA . ASP A 1 162 ? 29.383 9.111 -11.074 1.00 94.00 162 ASP A CA 1
ATOM 1186 C C . ASP A 1 162 ? 28.162 9.935 -10.618 1.00 94.00 162 ASP A C 1
ATOM 1188 O O . ASP A 1 162 ? 27.028 9.603 -10.967 1.00 94.00 162 ASP A O 1
ATOM 1192 N N . ASP A 1 163 ? 28.391 11.062 -9.934 1.00 95.06 163 ASP A N 1
ATOM 1193 C CA . ASP A 1 163 ? 27.337 11.992 -9.500 1.00 95.06 163 ASP A CA 1
ATOM 1194 C C . ASP A 1 163 ? 26.561 12.598 -10.685 1.00 95.06 163 ASP A C 1
ATOM 1196 O O . ASP A 1 163 ? 25.358 12.859 -10.595 1.00 95.06 163 ASP A O 1
ATOM 1200 N N . GLU A 1 164 ? 27.239 12.877 -11.803 1.00 90.69 164 GLU A N 1
ATOM 1201 C CA . GLU A 1 164 ? 26.598 13.389 -13.019 1.00 90.69 164 GLU A CA 1
ATOM 1202 C C . GLU A 1 164 ? 25.787 12.300 -13.720 1.00 90.69 164 GLU A C 1
ATOM 1204 O O . GLU A 1 164 ? 24.677 12.571 -14.184 1.00 90.69 164 GLU A O 1
ATOM 1209 N N . ILE A 1 165 ? 26.308 11.071 -13.769 1.00 90.62 165 ILE A N 1
ATOM 1210 C CA . ILE A 1 165 ? 25.609 9.906 -14.317 1.00 90.62 165 ILE A CA 1
ATOM 1211 C C . ILE A 1 165 ? 24.344 9.621 -13.503 1.00 90.62 165 ILE A C 1
ATOM 1213 O O . ILE A 1 165 ? 23.282 9.392 -14.087 1.00 90.62 165 ILE A O 1
ATOM 1217 N N . GLU A 1 166 ? 24.425 9.653 -12.171 1.00 92.50 166 GLU A N 1
ATOM 1218 C CA . GLU A 1 166 ? 23.283 9.439 -11.280 1.00 92.50 166 GLU A CA 1
ATOM 1219 C C . GLU A 1 166 ? 22.191 10.484 -11.527 1.00 92.50 166 GLU A C 1
ATOM 1221 O O . GLU A 1 166 ? 21.075 10.123 -11.908 1.00 92.50 166 GLU A O 1
ATOM 1226 N N . LYS A 1 167 ? 22.531 11.776 -11.443 1.00 90.31 167 LYS A N 1
ATOM 1227 C CA . LYS A 1 167 ? 21.580 12.875 -11.688 1.00 90.31 167 LYS A CA 1
ATOM 1228 C C . LYS A 1 167 ? 20.979 12.819 -13.089 1.00 90.31 167 LYS A C 1
ATOM 1230 O O . LYS A 1 167 ? 19.787 13.077 -13.261 1.00 90.31 167 LYS A O 1
ATOM 1235 N N . TRP A 1 168 ? 21.775 12.481 -14.105 1.00 89.94 168 TRP A N 1
ATOM 1236 C CA . TRP A 1 168 ? 21.270 12.320 -15.467 1.00 89.94 168 TRP A CA 1
ATOM 1237 C C . TRP A 1 168 ? 20.253 11.185 -15.553 1.00 89.94 168 TRP A C 1
ATOM 1239 O O . TRP A 1 168 ? 19.184 11.359 -16.136 1.00 89.94 168 TRP A O 1
ATOM 1249 N N . ASN A 1 169 ? 20.559 10.032 -14.957 1.00 88.38 169 ASN A N 1
ATOM 1250 C CA . ASN A 1 169 ? 19.665 8.879 -14.948 1.00 88.38 169 ASN A CA 1
ATOM 1251 C C . ASN A 1 169 ? 18.378 9.153 -14.162 1.00 88.38 169 ASN A C 1
ATOM 1253 O O . ASN A 1 169 ? 17.313 8.710 -14.589 1.00 88.38 169 ASN A O 1
ATOM 1257 N N . GLU A 1 170 ? 18.444 9.891 -13.053 1.00 89.12 170 GLU A N 1
ATOM 1258 C CA . GLU A 1 170 ? 17.255 10.360 -12.333 1.00 89.12 170 GLU A CA 1
ATOM 1259 C C . GLU A 1 170 ? 16.367 11.217 -13.242 1.00 89.12 170 GLU A C 1
ATOM 1261 O O . GLU A 1 170 ? 15.176 10.938 -13.384 1.00 89.12 170 GLU A O 1
ATOM 1266 N N . LYS A 1 171 ? 16.951 12.202 -13.940 1.00 86.81 171 LYS A N 1
ATOM 1267 C CA . LYS A 1 171 ? 16.216 13.046 -14.895 1.00 86.81 171 LYS A CA 1
ATOM 1268 C C . LYS A 1 171 ? 15.669 12.276 -16.094 1.00 86.81 171 LYS A C 1
ATOM 1270 O O . LYS A 1 171 ? 14.563 12.568 -16.534 1.00 86.81 171 LYS A O 1
ATOM 1275 N N . ALA A 1 172 ? 16.398 11.281 -16.594 1.00 86.94 172 ALA A N 1
ATOM 1276 C CA . ALA A 1 172 ? 15.955 10.429 -17.696 1.00 86.94 172 ALA A CA 1
ATOM 1277 C C . ALA A 1 172 ? 14.786 9.504 -17.306 1.00 86.94 172 ALA A C 1
ATOM 1279 O O . ALA A 1 172 ? 13.976 9.147 -18.159 1.00 86.94 172 ALA A O 1
ATOM 1280 N N . LYS A 1 173 ? 14.694 9.103 -16.030 1.00 88.06 173 LYS A N 1
ATOM 1281 C CA . LYS A 1 173 ? 13.593 8.278 -15.499 1.00 88.06 173 LYS A CA 1
ATOM 1282 C C . LYS A 1 173 ? 12.364 9.099 -15.107 1.00 88.06 173 LYS A C 1
ATOM 1284 O O . LYS A 1 173 ? 11.269 8.543 -15.022 1.00 88.06 173 LYS A O 1
ATOM 1289 N N . GLN A 1 174 ? 12.549 10.394 -14.858 1.00 88.25 174 GLN A N 1
ATOM 1290 C CA . GLN A 1 174 ? 11.491 11.310 -14.456 1.00 88.25 174 GLN A CA 1
ATOM 1291 C C . GLN A 1 174 ? 10.322 11.266 -15.455 1.00 88.25 174 GLN A C 1
ATOM 1293 O O . GLN A 1 174 ? 10.528 11.404 -16.661 1.00 88.25 174 GLN A O 1
ATOM 1298 N N . GLY A 1 175 ? 9.099 11.064 -14.960 1.00 88.62 175 GLY A N 1
ATOM 1299 C CA . GLY A 1 175 ? 7.882 11.037 -15.781 1.00 88.62 175 GLY A CA 1
ATOM 1300 C C . GLY A 1 175 ? 7.762 9.878 -16.780 1.00 88.62 175 GLY A C 1
ATOM 1301 O O . GLY A 1 175 ? 6.879 9.903 -17.633 1.00 88.62 175 GLY A O 1
ATOM 1302 N N . LEU A 1 176 ? 8.598 8.836 -16.687 1.00 89.75 176 LEU A N 1
ATOM 1303 C CA . LEU A 1 176 ? 8.499 7.661 -17.568 1.00 89.75 176 LEU A CA 1
ATOM 1304 C C . LEU A 1 176 ? 7.158 6.919 -17.423 1.00 89.75 176 LEU A C 1
ATOM 1306 O O . LEU A 1 176 ? 6.675 6.318 -18.378 1.00 89.75 176 LEU A O 1
ATOM 1310 N N . LEU A 1 177 ? 6.569 6.975 -16.227 1.00 93.25 177 LEU A N 1
ATOM 1311 C CA . LEU A 1 177 ? 5.282 6.364 -15.885 1.00 93.25 177 LEU A CA 1
ATOM 1312 C C . LEU A 1 177 ? 4.138 7.387 -15.857 1.00 93.25 177 LEU A C 1
ATOM 1314 O O . LEU A 1 177 ? 3.052 7.093 -15.349 1.00 93.25 177 LEU A O 1
ATOM 1318 N N . GLN A 1 178 ? 4.367 8.587 -16.403 1.00 92.31 178 GLN A N 1
ATOM 1319 C CA . GLN A 1 178 ? 3.337 9.610 -16.480 1.00 92.31 178 GLN A CA 1
ATOM 1320 C C . GLN A 1 178 ? 2.131 9.060 -17.249 1.00 92.31 178 GLN A C 1
ATOM 1322 O O . GLN A 1 178 ? 2.272 8.536 -18.354 1.00 92.31 178 GLN A O 1
ATOM 1327 N N . ASN A 1 179 ? 0.935 9.205 -16.679 1.00 91.88 179 ASN A N 1
ATOM 1328 C CA . ASN A 1 179 ? -0.306 8.657 -17.228 1.00 91.88 179 ASN A CA 1
ATOM 1329 C C . ASN A 1 179 ? -0.296 7.129 -17.451 1.00 91.88 179 ASN A C 1
ATOM 1331 O O . ASN A 1 179 ? -1.084 6.635 -18.260 1.00 91.88 179 ASN A O 1
ATOM 1335 N N . ASP A 1 180 ? 0.544 6.365 -16.743 1.00 94.62 180 ASP A N 1
ATOM 1336 C CA . ASP A 1 180 ? 0.523 4.903 -16.840 1.00 94.62 180 ASP A CA 1
ATOM 1337 C C . ASP A 1 180 ? -0.873 4.355 -16.494 1.00 94.62 180 ASP A C 1
ATOM 1339 O O . ASP A 1 180 ? -1.442 4.643 -15.437 1.00 94.62 180 ASP A O 1
ATOM 1343 N N . GLY A 1 181 ? -1.456 3.585 -17.415 1.00 94.25 181 GLY A N 1
ATOM 1344 C CA . GLY A 1 181 ? -2.828 3.093 -17.278 1.00 94.25 181 GLY A CA 1
ATOM 1345 C C . GLY A 1 181 ? -2.992 2.069 -16.155 1.00 94.25 181 GLY A C 1
ATOM 1346 O O . GLY A 1 181 ? -4.041 2.034 -15.512 1.00 94.25 181 GLY A O 1
ATOM 1347 N N . THR A 1 182 ? -1.955 1.272 -15.881 1.00 94.31 182 THR A N 1
ATOM 1348 C CA . THR A 1 182 ? -1.986 0.252 -14.825 1.00 94.31 182 THR A CA 1
ATOM 1349 C C . THR A 1 182 ? -1.988 0.926 -13.459 1.00 94.31 182 THR A C 1
ATOM 1351 O O . THR A 1 182 ? -2.865 0.656 -12.642 1.00 94.31 182 THR A O 1
ATOM 1354 N N . LEU A 1 183 ? -1.070 1.867 -13.226 1.00 94.88 183 LEU A N 1
ATOM 1355 C CA . LEU A 1 183 ? -0.997 2.623 -11.975 1.00 94.88 183 LEU A CA 1
ATOM 1356 C C . LEU A 1 183 ? -2.246 3.481 -11.737 1.00 94.88 183 LEU A C 1
ATOM 1358 O O . LEU A 1 183 ? -2.762 3.501 -10.622 1.00 94.88 183 LEU A O 1
ATOM 1362 N N . ASN A 1 184 ? -2.779 4.134 -12.774 1.00 93.75 184 ASN A N 1
ATOM 1363 C CA . ASN A 1 184 ? -4.024 4.898 -12.655 1.00 93.75 184 ASN A CA 1
ATOM 1364 C C . ASN A 1 184 ? -5.238 4.007 -12.344 1.00 93.75 184 ASN A C 1
ATOM 1366 O O . ASN A 1 184 ? -6.112 4.408 -11.571 1.00 93.75 184 ASN A O 1
ATOM 1370 N N . SER A 1 185 ? -5.289 2.787 -12.892 1.00 94.81 185 SER A N 1
ATOM 1371 C CA . SER A 1 185 ? -6.316 1.807 -12.516 1.00 94.81 185 SER A CA 1
ATOM 1372 C C . SER A 1 185 ? -6.177 1.396 -11.051 1.00 94.81 185 SER A C 1
ATOM 1374 O O . SER A 1 185 ? -7.179 1.343 -10.350 1.00 94.81 185 SER A O 1
ATOM 1376 N N . ILE A 1 186 ? -4.953 1.162 -10.564 1.00 94.44 186 ILE A N 1
ATOM 1377 C CA . ILE A 1 186 ? -4.698 0.816 -9.156 1.00 94.44 186 ILE A CA 1
ATOM 1378 C C . ILE A 1 186 ? -5.144 1.942 -8.223 1.00 94.44 186 ILE A C 1
ATOM 1380 O O . ILE A 1 186 ? -5.825 1.685 -7.235 1.00 94.44 186 ILE A O 1
ATOM 1384 N N . LEU A 1 187 ? -4.783 3.189 -8.539 1.00 93.50 187 LEU A N 1
ATOM 1385 C CA . LEU A 1 187 ? -5.205 4.369 -7.781 1.00 93.50 187 LEU A CA 1
ATOM 1386 C C . LEU A 1 187 ? -6.733 4.489 -7.722 1.00 93.50 187 LEU A C 1
ATOM 1388 O O . LEU A 1 187 ? -7.287 4.795 -6.666 1.00 93.50 187 LEU A O 1
ATOM 1392 N N . SER A 1 188 ? -7.412 4.219 -8.839 1.00 92.94 188 SER A N 1
ATOM 1393 C CA . SER A 1 188 ? -8.876 4.249 -8.917 1.00 92.94 188 SER A CA 1
ATOM 1394 C C . SER A 1 188 ? -9.509 3.155 -8.052 1.00 92.94 188 SER A C 1
ATOM 1396 O O . SER A 1 188 ? -10.359 3.468 -7.221 1.00 92.94 188 SER A O 1
ATOM 1398 N N . ASP A 1 189 ? -9.031 1.913 -8.176 1.00 94.31 189 ASP A N 1
ATOM 1399 C CA . ASP A 1 189 ? -9.496 0.765 -7.388 1.00 94.31 189 ASP A CA 1
ATOM 1400 C C . ASP A 1 189 ? -9.285 1.002 -5.872 1.00 94.31 189 ASP A C 1
ATOM 1402 O O . ASP A 1 189 ? -10.161 0.719 -5.054 1.00 94.31 189 ASP A O 1
ATOM 1406 N N . LEU A 1 190 ? -8.132 1.561 -5.473 1.00 93.62 190 LEU A N 1
ATOM 1407 C CA . LEU A 1 190 ? -7.841 1.908 -4.074 1.00 93.62 190 LEU A CA 1
ATOM 1408 C C . LEU A 1 190 ? -8.775 2.999 -3.543 1.00 93.62 190 LEU A C 1
ATOM 1410 O O . LEU A 1 190 ? -9.228 2.921 -2.400 1.00 93.62 190 LEU A O 1
ATOM 1414 N N . ARG A 1 191 ? -9.073 4.011 -4.364 1.00 91.00 191 ARG A N 1
ATOM 1415 C CA . ARG A 1 191 ? -9.981 5.100 -3.996 1.00 91.00 191 ARG A CA 1
ATOM 1416 C C . ARG A 1 191 ? -11.413 4.595 -3.815 1.00 91.00 191 ARG A C 1
ATOM 1418 O O . ARG A 1 191 ? -12.093 5.023 -2.885 1.00 91.00 191 ARG A O 1
ATOM 1425 N N . GLU A 1 192 ? -11.867 3.694 -4.678 1.00 90.69 192 GLU A N 1
ATOM 1426 C CA . GLU A 1 192 ? -13.176 3.044 -4.564 1.00 90.69 192 GLU A CA 1
ATOM 1427 C C . GLU A 1 192 ? -13.272 2.226 -3.269 1.00 90.69 192 GLU A C 1
ATOM 1429 O O . GLU A 1 192 ? -14.206 2.416 -2.489 1.00 90.69 192 GLU A O 1
ATOM 1434 N N . ALA A 1 193 ? -12.236 1.436 -2.959 1.00 92.00 193 ALA A N 1
ATOM 1435 C CA . ALA A 1 193 ? -12.179 0.597 -1.762 1.00 92.00 193 ALA A CA 1
ATOM 1436 C C . ALA A 1 193 ? -12.407 1.358 -0.439 1.00 92.00 193 ALA A C 1
ATOM 1438 O O . ALA A 1 193 ? -12.961 0.782 0.500 1.00 92.00 193 ALA A O 1
ATOM 1439 N N . VAL A 1 194 ? -11.990 2.629 -0.358 1.00 91.19 194 VAL A N 1
ATOM 1440 C CA . VAL A 1 194 ? -12.123 3.469 0.850 1.00 91.19 194 VAL A CA 1
ATOM 1441 C C . VAL A 1 194 ? -13.351 4.384 0.846 1.00 91.19 194 VAL A C 1
ATOM 1443 O O . VAL A 1 194 ? -13.790 4.810 1.914 1.00 91.19 194 VAL A O 1
ATOM 1446 N N . LEU A 1 195 ? -13.897 4.721 -0.327 1.00 87.25 195 LEU A N 1
ATOM 1447 C CA . LEU A 1 195 ? -15.058 5.612 -0.449 1.00 87.25 195 LEU A CA 1
ATOM 1448 C C . LEU A 1 195 ? -16.389 4.874 -0.329 1.00 87.25 195 LEU A C 1
ATOM 1450 O O . LEU A 1 195 ? -17.368 5.454 0.147 1.00 87.25 195 LEU A O 1
ATOM 1454 N N . GLU A 1 196 ? -16.445 3.623 -0.777 1.00 85.44 196 GLU A N 1
ATOM 1455 C CA . GLU A 1 196 ? -17.670 2.842 -0.717 1.00 85.44 196 GLU A CA 1
ATOM 1456 C C . GLU A 1 196 ? -18.077 2.553 0.738 1.00 85.44 196 GLU A C 1
ATOM 1458 O O . GLU A 1 196 ? -17.258 2.065 1.524 1.00 85.44 196 GLU A O 1
ATOM 1463 N N . PRO A 1 197 ? -19.348 2.773 1.119 1.00 86.31 197 PRO A N 1
ATOM 1464 C CA . PRO A 1 197 ? -19.848 2.352 2.421 1.00 86.31 197 PRO A CA 1
ATOM 1465 C C . PRO A 1 197 ? -19.603 0.859 2.659 1.00 86.31 197 PRO A C 1
ATOM 1467 O O . PRO A 1 197 ? -19.745 0.031 1.752 1.00 86.31 197 PRO A O 1
ATOM 1470 N N . VAL A 1 198 ? -19.238 0.498 3.885 1.00 88.56 198 VAL A N 1
ATOM 1471 C CA . VAL A 1 198 ? -19.134 -0.907 4.285 1.00 88.56 198 VAL A CA 1
ATOM 1472 C C . VAL A 1 198 ? -20.517 -1.340 4.723 1.00 88.56 198 VAL A C 1
ATOM 1474 O O . VAL A 1 198 ? -21.040 -0.846 5.719 1.00 88.56 198 VAL A O 1
ATOM 1477 N N . GLN A 1 199 ? -21.143 -2.217 3.945 1.00 85.75 199 GLN A N 1
ATOM 1478 C CA . GLN A 1 199 ? -22.555 -2.548 4.109 1.00 85.75 199 GLN A CA 1
ATOM 1479 C C . GLN A 1 199 ? -22.775 -3.374 5.367 1.00 85.75 199 GLN A C 1
ATOM 1481 O O . GLN A 1 199 ? -23.757 -3.150 6.075 1.00 85.75 199 GLN A O 1
ATOM 1486 N N . SER A 1 200 ? -21.834 -4.263 5.699 1.00 81.38 200 SER A N 1
ATOM 1487 C CA . SER A 1 200 ? -21.875 -4.989 6.969 1.00 81.38 200 SER A CA 1
ATOM 1488 C C . SER A 1 200 ? -21.855 -4.034 8.163 1.00 81.38 200 SER A C 1
ATOM 1490 O O . SER A 1 200 ? -22.609 -4.219 9.118 1.00 81.38 200 SER A O 1
ATOM 1492 N N . ALA A 1 201 ? -21.035 -2.982 8.067 1.00 82.38 201 ALA A N 1
ATOM 1493 C CA . ALA A 1 201 ? -20.841 -1.955 9.079 1.00 82.38 201 ALA A CA 1
ATOM 1494 C C . ALA A 1 201 ? -21.838 -0.788 8.954 1.00 82.38 201 ALA A C 1
ATOM 1496 O O . ALA A 1 201 ? -21.853 0.089 9.813 1.00 82.38 201 ALA A O 1
ATOM 1497 N N . GLY A 1 202 ? -22.705 -0.753 7.934 1.00 83.31 202 GLY A N 1
ATOM 1498 C CA . GLY A 1 202 ? -23.690 0.314 7.697 1.00 83.31 202 GLY A CA 1
ATOM 1499 C C . GLY A 1 202 ? -23.135 1.744 7.807 1.00 83.31 202 GLY A C 1
ATOM 1500 O O . GLY A 1 202 ? -23.888 2.666 8.114 1.00 83.31 202 GLY A O 1
ATOM 1501 N N . LEU A 1 203 ? -21.822 1.914 7.642 1.00 84.38 203 LEU A N 1
ATOM 1502 C CA . LEU A 1 203 ? -21.060 3.117 7.969 1.00 84.38 203 LEU A CA 1
ATOM 1503 C C . LEU A 1 203 ? -19.935 3.289 6.945 1.00 84.38 203 LEU A C 1
ATOM 1505 O O . LEU A 1 203 ? -19.480 2.339 6.305 1.00 84.38 203 LEU A O 1
ATOM 1509 N N . SER A 1 204 ? -19.482 4.528 6.806 1.00 90.12 204 SER A N 1
ATOM 1510 C CA . SER A 1 204 ? -18.295 4.903 6.042 1.00 90.12 204 SER A CA 1
ATOM 1511 C C . SER A 1 204 ? -17.169 5.321 6.986 1.00 90.12 204 SER A C 1
ATOM 1513 O O . SER A 1 204 ? -17.409 5.674 8.142 1.00 90.12 204 SER A O 1
ATOM 1515 N N . LEU A 1 205 ? -15.938 5.373 6.471 1.00 92.62 205 LEU A N 1
ATOM 1516 C CA . LEU A 1 205 ? -14.775 5.900 7.197 1.00 92.62 205 LEU A CA 1
ATOM 1517 C C . LEU A 1 205 ? -15.024 7.298 7.789 1.00 92.62 205 LEU A C 1
ATOM 1519 O O . LEU A 1 205 ? -14.577 7.601 8.895 1.00 92.62 205 LEU A O 1
ATOM 1523 N N . SER A 1 206 ? -15.805 8.139 7.105 1.00 92.25 206 SER A N 1
ATOM 1524 C CA . SER A 1 206 ? -16.097 9.497 7.576 1.00 92.25 206 SER A CA 1
ATOM 1525 C C . SER A 1 206 ? -16.882 9.520 8.886 1.00 92.25 206 SER A C 1
ATOM 1527 O O . SER A 1 206 ? -16.757 10.478 9.642 1.00 92.25 206 SER A O 1
ATOM 1529 N N . ALA A 1 207 ? -17.666 8.475 9.175 1.00 91.38 207 ALA A N 1
ATOM 1530 C CA . ALA A 1 207 ? -18.423 8.366 10.420 1.00 91.38 207 ALA A CA 1
ATOM 1531 C C . ALA A 1 207 ? -17.527 8.143 11.650 1.00 91.38 207 ALA A C 1
ATOM 1533 O O . ALA A 1 207 ? -17.961 8.403 12.767 1.00 91.38 207 ALA A O 1
ATOM 1534 N N . ILE A 1 208 ? -16.281 7.706 11.441 1.00 93.56 208 ILE A N 1
ATOM 1535 C CA . ILE A 1 208 ? -15.283 7.479 12.495 1.00 93.56 208 ILE A CA 1
ATOM 1536 C C . ILE A 1 208 ? -14.143 8.507 12.444 1.00 93.56 208 ILE A C 1
ATOM 1538 O O . ILE A 1 208 ? -13.058 8.263 12.960 1.00 93.56 208 ILE A O 1
ATOM 1542 N N . GLY A 1 209 ? -14.353 9.645 11.773 1.00 93.94 209 GLY A N 1
ATOM 1543 C CA . GLY A 1 209 ? -13.347 10.705 11.678 1.00 93.94 209 GLY A CA 1
ATOM 1544 C C . GLY A 1 209 ? -12.270 10.494 10.612 1.00 93.94 209 GLY A C 1
ATOM 1545 O O . GLY A 1 209 ? -11.285 11.226 10.605 1.00 93.94 209 GLY A O 1
ATOM 1546 N N . ILE A 1 210 ? -12.428 9.534 9.695 1.00 95.25 210 ILE A N 1
ATOM 1547 C CA . 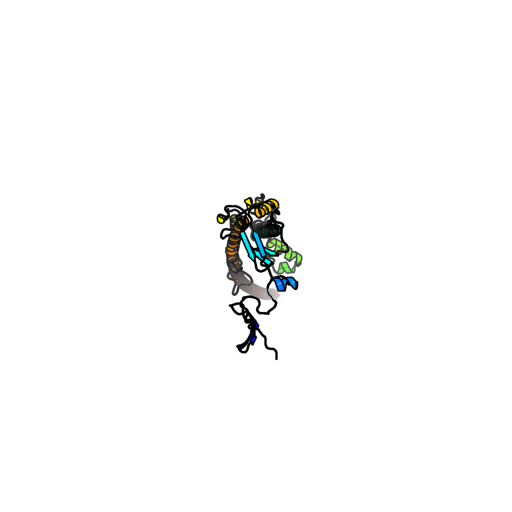ILE A 1 210 ? -11.470 9.293 8.605 1.00 95.25 210 ILE A CA 1
ATOM 1548 C C . ILE A 1 210 ? -12.088 9.738 7.281 1.00 95.25 210 ILE A C 1
ATOM 1550 O O . ILE A 1 210 ? -13.082 9.187 6.825 1.00 95.25 210 ILE A O 1
ATOM 1554 N N . SER A 1 211 ? -11.516 10.742 6.627 1.00 92.12 211 SER A N 1
ATOM 1555 C CA . SER A 1 211 ? -12.101 11.316 5.406 1.00 92.12 211 SER A CA 1
ATOM 1556 C C . SER A 1 211 ? -11.055 11.561 4.336 1.00 92.12 211 SER A C 1
ATOM 1558 O O . SER A 1 211 ? -9.873 11.679 4.639 1.00 92.12 211 SER A O 1
ATOM 1560 N N . THR A 1 212 ? -11.468 11.645 3.072 1.00 88.75 212 THR A N 1
ATOM 1561 C CA . THR A 1 212 ? -10.549 12.070 2.015 1.00 88.75 212 THR A CA 1
ATOM 1562 C C . THR A 1 212 ? -10.116 13.511 2.239 1.00 88.75 212 THR A C 1
ATOM 1564 O O . THR A 1 212 ? -10.945 14.370 2.545 1.00 88.75 212 THR A O 1
ATOM 1567 N N . THR A 1 213 ? -8.836 13.789 2.024 1.00 85.81 213 THR A N 1
ATOM 1568 C CA . THR A 1 213 ? -8.302 15.151 2.029 1.00 85.81 213 THR A CA 1
ATOM 1569 C C . THR A 1 213 ? -9.039 16.028 1.013 1.00 85.81 213 THR A C 1
ATOM 1571 O O . THR A 1 213 ? -9.430 15.577 -0.064 1.00 85.81 213 THR A O 1
ATOM 1574 N N . SER A 1 214 ? -9.237 17.303 1.355 1.00 76.69 214 SER A N 1
ATOM 1575 C CA . SER A 1 214 ? -9.953 18.269 0.507 1.00 76.69 214 SER A CA 1
ATOM 1576 C C . SER A 1 214 ? -9.204 18.625 -0.778 1.00 76.69 214 SER A C 1
ATOM 1578 O O . SER A 1 214 ? -9.810 19.099 -1.739 1.00 76.69 214 SER A O 1
ATOM 1580 N N . ASP A 1 215 ? -7.892 18.404 -0.799 1.00 77.38 215 ASP A N 1
ATOM 1581 C CA . ASP A 1 215 ? -7.061 18.638 -1.966 1.00 77.38 215 ASP A CA 1
ATOM 1582 C C . ASP A 1 215 ? -7.374 17.615 -3.065 1.00 77.38 215 ASP A C 1
ATOM 1584 O O . ASP A 1 215 ? -7.046 16.435 -2.962 1.00 77.38 215 ASP A O 1
ATOM 1588 N N . VAL A 1 216 ? -7.986 18.065 -4.157 1.00 62.34 216 VAL A N 1
ATOM 1589 C CA . VAL A 1 216 ? -8.306 17.207 -5.307 1.00 62.34 216 VAL A CA 1
ATOM 1590 C C . VAL A 1 216 ? -7.031 16.630 -5.942 1.00 62.34 216 VAL A C 1
ATOM 1592 O O . VAL A 1 216 ? -7.067 15.518 -6.470 1.00 62.34 216 VAL A O 1
ATOM 1595 N N . LEU A 1 217 ? -5.896 17.332 -5.830 1.00 67.75 217 LEU A N 1
ATOM 1596 C CA . LEU A 1 217 ? -4.593 16.899 -6.348 1.00 67.75 217 LEU A CA 1
ATOM 1597 C C . LEU A 1 217 ? -3.906 15.866 -5.452 1.00 67.75 217 LEU A C 1
ATOM 1599 O O . LEU A 1 217 ? -3.012 15.161 -5.908 1.00 67.75 217 LEU A O 1
ATOM 1603 N N . SER A 1 218 ? -4.356 15.710 -4.206 1.00 70.31 218 SER A N 1
ATOM 1604 C CA . SER A 1 218 ? -3.817 14.700 -3.289 1.00 70.31 218 SER A CA 1
ATOM 1605 C C . SER A 1 218 ? -4.184 13.264 -3.682 1.00 70.31 218 SER A C 1
ATOM 1607 O O . SER A 1 218 ? -3.765 12.318 -3.020 1.00 70.31 218 SER A O 1
ATOM 1609 N N . GLY A 1 219 ? -4.975 13.087 -4.748 1.00 73.94 219 GLY A N 1
ATOM 1610 C CA . GLY A 1 219 ? -5.190 11.803 -5.412 1.00 73.94 219 GLY A CA 1
ATOM 1611 C C . GLY A 1 219 ? -5.821 10.726 -4.530 1.00 73.94 219 GLY A C 1
ATOM 1612 O O . GLY A 1 219 ? -5.600 9.544 -4.754 1.00 73.94 219 GLY A O 1
ATOM 1613 N N . GLY A 1 220 ? -6.636 11.124 -3.546 1.00 84.25 220 GLY A N 1
ATOM 1614 C CA . GLY A 1 220 ? -7.412 10.192 -2.719 1.00 84.25 220 GLY A CA 1
ATOM 1615 C C . GLY A 1 220 ? -6.761 9.803 -1.393 1.00 84.25 220 GLY A C 1
ATOM 1616 O O . GLY A 1 220 ? -7.141 8.778 -0.827 1.00 84.25 220 GLY A O 1
ATOM 1617 N N . LYS A 1 221 ? -5.816 10.605 -0.888 1.00 92.75 221 LYS A N 1
ATOM 1618 C CA . LYS A 1 221 ? -5.323 10.481 0.489 1.00 92.75 221 LYS A CA 1
ATOM 1619 C C . LYS A 1 221 ? -6.435 10.648 1.518 1.00 92.75 221 LYS A C 1
ATOM 1621 O O . LYS A 1 221 ? -7.449 11.305 1.276 1.00 92.75 221 LYS A O 1
ATOM 1626 N N . LEU A 1 222 ? -6.200 10.077 2.690 1.00 94.62 222 LEU A N 1
ATOM 1627 C CA . LEU A 1 222 ? -7.080 10.144 3.844 1.00 94.62 222 LEU A CA 1
ATOM 1628 C C . LEU A 1 222 ? -6.467 11.020 4.943 1.00 94.62 222 LEU A C 1
ATOM 1630 O O . LEU A 1 222 ? -5.253 11.047 5.139 1.00 94.62 222 LEU A O 1
ATOM 1634 N N . ALA A 1 223 ? -7.324 11.711 5.680 1.00 94.56 223 ALA A N 1
ATOM 1635 C CA . ALA A 1 223 ? -7.013 12.445 6.894 1.00 94.56 223 ALA A CA 1
ATOM 1636 C C . ALA A 1 223 ? -7.758 11.810 8.073 1.00 94.56 223 ALA A C 1
ATOM 1638 O O . ALA A 1 223 ? -8.916 11.408 7.930 1.00 94.56 223 ALA A O 1
ATOM 1639 N N . VAL A 1 224 ? -7.092 11.745 9.226 1.00 96.25 224 VAL A N 1
ATOM 1640 C CA . VAL A 1 224 ? -7.629 11.166 10.463 1.00 96.25 224 VAL A CA 1
ATOM 1641 C C . VAL A 1 224 ? -7.860 12.273 11.486 1.00 96.25 224 VAL A C 1
ATOM 1643 O O . VAL A 1 224 ? -6.917 12.940 11.911 1.00 96.25 224 VAL A O 1
ATOM 1646 N N . ASP A 1 225 ? -9.106 12.443 11.913 1.00 96.69 225 ASP A N 1
ATOM 1647 C CA . ASP A 1 225 ? -9.452 13.166 13.132 1.00 96.69 225 ASP A CA 1
ATOM 1648 C C . ASP A 1 225 ? -9.345 12.199 14.316 1.00 96.69 225 ASP A C 1
ATOM 1650 O O . ASP A 1 225 ? -10.231 11.375 14.553 1.00 96.69 225 ASP A O 1
ATOM 1654 N N . LYS A 1 226 ? -8.230 12.289 15.052 1.00 94.56 226 LYS A N 1
ATOM 1655 C CA . LYS A 1 226 ? -7.955 11.404 16.192 1.00 94.56 226 LYS A CA 1
ATOM 1656 C C . LYS A 1 226 ? -9.019 11.503 17.285 1.00 94.56 226 LYS A C 1
ATOM 1658 O O . LYS A 1 226 ? -9.342 10.483 17.877 1.00 94.56 226 LYS A O 1
ATOM 1663 N N . THR A 1 227 ? -9.593 12.685 17.512 1.00 94.88 227 THR A N 1
ATOM 1664 C CA . THR A 1 227 ? -10.618 12.888 18.549 1.00 94.88 227 THR A CA 1
ATOM 1665 C C . THR A 1 227 ? -11.919 12.188 18.164 1.00 94.88 227 THR A C 1
ATOM 1667 O O . THR A 1 227 ? -12.534 11.505 18.981 1.00 94.88 227 THR A O 1
ATOM 1670 N N . ALA A 1 228 ? -12.340 12.331 16.904 1.00 95.00 228 ALA A N 1
ATOM 1671 C CA . ALA A 1 228 ? -13.534 11.658 16.400 1.00 95.00 228 ALA A CA 1
ATOM 1672 C C . ALA A 1 228 ? -13.349 10.132 16.346 1.00 95.00 228 ALA A C 1
ATOM 1674 O O . ALA A 1 228 ? -14.270 9.393 16.695 1.00 95.00 228 ALA A O 1
ATOM 1675 N N . LEU A 1 229 ? -12.155 9.664 15.970 1.00 95.38 229 LEU A N 1
ATOM 1676 C CA . LEU A 1 229 ? -11.816 8.243 15.961 1.00 95.38 229 LEU A CA 1
ATOM 1677 C C . LEU A 1 229 ? -11.814 7.644 17.372 1.00 95.38 229 LEU A C 1
ATOM 1679 O O . LEU A 1 229 ? -12.401 6.585 17.587 1.00 95.38 229 LEU A O 1
ATOM 1683 N N . GLU A 1 230 ? -11.200 8.331 18.336 1.00 93.12 230 GLU A N 1
ATOM 1684 C CA . GLU A 1 230 ? -11.199 7.931 19.744 1.00 93.12 230 GLU A CA 1
ATOM 1685 C C . GLU A 1 230 ? -12.632 7.842 20.286 1.00 93.12 230 GLU A C 1
ATOM 1687 O O . GLU A 1 230 ? -13.015 6.833 20.876 1.00 93.12 230 GLU A O 1
ATOM 1692 N N . SER A 1 231 ? -13.464 8.850 20.002 1.00 92.62 231 SER A N 1
ATOM 1693 C CA . SER A 1 231 ? -14.870 8.863 20.412 1.00 92.62 231 SER A CA 1
ATOM 1694 C C . SER A 1 231 ? -15.681 7.724 19.782 1.00 92.62 231 SER A C 1
ATOM 1696 O O . SER A 1 231 ? -16.494 7.102 20.471 1.00 92.62 231 SER A O 1
ATOM 1698 N N . ALA A 1 232 ? -15.451 7.411 18.504 1.00 91.94 232 ALA A N 1
ATOM 1699 C CA . ALA A 1 232 ? -16.110 6.298 17.826 1.00 91.94 232 ALA A CA 1
ATOM 1700 C C . ALA A 1 232 ? -15.709 4.943 18.432 1.00 91.94 232 ALA A C 1
ATOM 1702 O O . ALA A 1 232 ? -16.577 4.117 18.705 1.00 91.94 232 ALA A O 1
ATOM 1703 N N . LEU A 1 233 ? -14.417 4.742 18.710 1.00 90.94 233 LEU A N 1
ATOM 1704 C CA . LEU A 1 233 ? -13.898 3.529 19.349 1.00 90.94 233 LEU A CA 1
ATOM 1705 C C . LEU A 1 233 ? -14.391 3.358 20.791 1.00 90.94 233 LEU A C 1
ATOM 1707 O O . LEU A 1 233 ? -14.626 2.234 21.221 1.00 90.94 233 LEU A O 1
ATOM 1711 N N . GLN A 1 234 ? -14.556 4.450 21.540 1.00 88.88 234 GLN A N 1
ATOM 1712 C CA . GLN A 1 234 ? -15.136 4.411 22.887 1.00 88.88 234 GLN A CA 1
ATOM 1713 C C . GLN A 1 234 ? -16.638 4.109 22.864 1.00 88.88 234 GLN A C 1
ATOM 1715 O O . GLN A 1 234 ? -17.149 3.490 23.795 1.00 88.88 234 GLN A O 1
ATOM 1720 N N . SER A 1 235 ? -17.344 4.561 21.824 1.00 89.12 235 SER A N 1
ATOM 1721 C CA . SER A 1 235 ? -18.798 4.413 21.718 1.00 89.12 235 SER A CA 1
ATOM 1722 C C . SER A 1 235 ? -19.212 3.032 21.213 1.00 89.12 235 SER A C 1
ATOM 1724 O O . SER A 1 235 ? -20.152 2.455 21.752 1.00 89.12 235 SER A O 1
ATOM 1726 N N . ASP A 1 236 ? -18.541 2.517 20.178 1.00 87.44 236 ASP A N 1
ATOM 1727 C CA . ASP A 1 236 ? -18.878 1.236 19.548 1.00 87.44 236 ASP A CA 1
ATOM 1728 C C . ASP A 1 236 ? -17.640 0.591 18.880 1.00 87.44 236 ASP A C 1
ATOM 1730 O O . ASP A 1 236 ? -17.446 0.682 17.660 1.00 87.44 236 ASP A O 1
ATOM 1734 N N . PRO A 1 237 ? -16.748 -0.035 19.671 1.00 86.75 237 PRO A N 1
ATOM 1735 C CA . PRO A 1 237 ? -15.506 -0.615 19.159 1.00 86.75 237 PRO A CA 1
ATOM 1736 C C . PRO A 1 237 ? -15.749 -1.787 18.203 1.00 86.75 237 PRO A C 1
ATOM 1738 O O . PRO A 1 237 ? -14.998 -1.947 17.238 1.00 86.75 237 PRO A O 1
ATOM 1741 N N . ASP A 1 238 ? -16.801 -2.577 18.430 1.00 86.25 238 ASP A N 1
ATOM 1742 C CA . ASP A 1 238 ? -17.161 -3.710 17.573 1.00 86.25 238 ASP A CA 1
ATOM 1743 C C . ASP A 1 238 ? -17.550 -3.218 16.181 1.00 86.25 238 ASP A C 1
ATOM 1745 O O . ASP A 1 238 ? -17.104 -3.760 15.166 1.00 86.25 238 ASP A O 1
ATOM 1749 N N . ARG A 1 239 ? -18.297 -2.115 16.112 1.00 87.44 239 ARG A N 1
ATOM 1750 C CA . ARG A 1 239 ? -18.688 -1.528 14.837 1.00 87.44 239 ARG A CA 1
ATOM 1751 C C . ARG A 1 239 ? -17.516 -0.946 14.058 1.00 87.44 239 ARG A C 1
ATOM 1753 O O . ARG A 1 239 ? -17.463 -1.083 12.833 1.00 87.44 239 ARG A O 1
ATOM 1760 N N . VAL A 1 240 ? -16.551 -0.338 14.750 1.00 91.62 240 VAL A N 1
ATOM 1761 C CA . VAL A 1 240 ? -15.289 0.083 14.124 1.00 91.62 240 VAL A CA 1
ATOM 1762 C C . VAL A 1 240 ? -14.505 -1.140 13.641 1.00 91.62 240 VAL A C 1
ATOM 1764 O O . VAL A 1 240 ? -13.990 -1.127 12.525 1.00 91.62 240 VAL A O 1
ATOM 1767 N N . ALA A 1 241 ? -14.452 -2.229 14.411 1.00 90.12 241 ALA A N 1
ATOM 1768 C CA . ALA A 1 241 ? -13.785 -3.456 13.983 1.00 90.12 241 ALA A CA 1
ATOM 1769 C C . ALA A 1 241 ? -14.427 -4.049 12.715 1.00 90.12 241 ALA A C 1
ATOM 1771 O O . ALA A 1 241 ? -13.709 -4.412 11.778 1.00 90.12 241 ALA A O 1
ATOM 1772 N N . GLU A 1 242 ? -15.758 -4.093 12.634 1.00 91.00 242 GLU A N 1
ATOM 1773 C CA . GLU A 1 242 ? -16.489 -4.548 11.446 1.00 91.00 242 GLU A CA 1
ATOM 1774 C C . GLU A 1 242 ? -16.184 -3.697 10.205 1.00 91.00 242 GLU A C 1
ATOM 1776 O O . GLU A 1 242 ? -16.020 -4.251 9.117 1.00 91.00 242 GLU A O 1
ATOM 1781 N N . LEU A 1 243 ? -16.050 -2.373 10.359 1.00 93.56 243 LEU A N 1
ATOM 1782 C CA . LEU A 1 243 ? -15.730 -1.448 9.264 1.00 93.56 243 LEU A CA 1
ATOM 1783 C C . LEU A 1 243 ? -14.407 -1.801 8.563 1.00 93.56 243 LEU A C 1
ATOM 1785 O O . LEU A 1 243 ? -14.288 -1.654 7.346 1.00 93.56 243 LEU A O 1
ATOM 1789 N N . PHE A 1 244 ? -13.413 -2.285 9.309 1.00 94.06 244 PHE A N 1
ATOM 1790 C CA . PHE A 1 244 ? -12.107 -2.640 8.750 1.00 94.06 244 PHE A CA 1
ATOM 1791 C C . PHE A 1 244 ? -11.985 -4.120 8.382 1.00 94.06 244 PHE A C 1
ATOM 1793 O O . PHE A 1 244 ? -11.399 -4.440 7.346 1.00 94.06 244 PHE A O 1
ATOM 1800 N N . THR A 1 245 ? -12.510 -5.016 9.220 1.00 91.00 245 THR A N 1
ATOM 1801 C CA . THR A 1 245 ? -12.121 -6.438 9.219 1.00 91.00 245 THR A CA 1
ATOM 1802 C C . THR A 1 245 ? -13.148 -7.391 8.621 1.00 91.00 245 THR A C 1
ATOM 1804 O O . THR A 1 245 ? -12.805 -8.546 8.361 1.00 91.00 245 THR A O 1
ATOM 1807 N N . ASN A 1 246 ? -14.385 -6.945 8.377 1.00 88.06 246 ASN A N 1
ATOM 1808 C CA . ASN A 1 246 ? -15.383 -7.804 7.746 1.00 88.06 246 ASN A CA 1
ATOM 1809 C C . ASN A 1 246 ? -14.997 -8.130 6.287 1.00 88.06 246 ASN A C 1
ATOM 1811 O O . ASN A 1 246 ? -14.063 -7.563 5.718 1.00 88.06 246 ASN A O 1
ATOM 1815 N N . THR A 1 247 ? -15.715 -9.062 5.665 1.00 83.88 247 THR A N 1
ATOM 1816 C CA . THR A 1 247 ? -15.474 -9.510 4.283 1.00 83.88 247 THR A CA 1
ATOM 1817 C C . THR A 1 247 ? -15.512 -8.375 3.257 1.00 83.88 247 THR A C 1
ATOM 1819 O O . THR A 1 247 ? -14.711 -8.377 2.324 1.00 83.88 247 THR A O 1
ATOM 1822 N N . ASP A 1 248 ? -16.387 -7.389 3.455 1.00 89.00 248 ASP A N 1
ATOM 1823 C CA . ASP A 1 248 ? -16.465 -6.138 2.701 1.00 89.00 248 ASP A CA 1
ATOM 1824 C C . ASP A 1 248 ? -15.826 -4.958 3.451 1.00 89.00 248 ASP A C 1
ATOM 1826 O O . ASP A 1 248 ? -16.040 -3.814 3.069 1.00 89.00 248 ASP A O 1
ATOM 1830 N N . GLY A 1 249 ? -15.050 -5.210 4.506 1.00 92.75 249 GLY A N 1
ATOM 1831 C CA . GLY A 1 249 ? -14.350 -4.183 5.268 1.00 92.75 249 GLY A CA 1
ATOM 1832 C C . GLY A 1 249 ? -13.232 -3.519 4.464 1.00 92.75 249 GLY A C 1
ATOM 1833 O O . GLY A 1 249 ? -12.675 -4.093 3.522 1.00 92.75 249 GLY A O 1
ATOM 1834 N N . VAL A 1 250 ? -12.864 -2.302 4.863 1.00 94.12 250 VAL A N 1
ATOM 1835 C CA . VAL A 1 250 ? -11.886 -1.459 4.152 1.00 94.12 250 VAL A CA 1
ATOM 1836 C C . VAL A 1 250 ? -10.540 -2.167 3.960 1.00 94.12 250 VAL A C 1
ATOM 1838 O O . VAL A 1 250 ? -9.971 -2.138 2.866 1.00 94.12 250 VAL A O 1
ATOM 1841 N N . SER A 1 251 ? -10.035 -2.858 4.987 1.00 93.44 251 SER A N 1
ATOM 1842 C CA . SER A 1 251 ? -8.763 -3.583 4.891 1.00 93.44 251 SER A CA 1
ATOM 1843 C C . SER A 1 251 ? -8.855 -4.767 3.926 1.00 93.44 251 SER A C 1
ATOM 1845 O O . SER A 1 251 ? -7.905 -5.030 3.188 1.00 93.44 251 SER A O 1
ATOM 1847 N N . GLY A 1 252 ? -10.000 -5.456 3.890 1.00 93.44 252 GLY A N 1
ATOM 1848 C CA . GLY A 1 252 ? -10.269 -6.542 2.946 1.00 93.44 252 GLY A CA 1
ATOM 1849 C C . GLY A 1 252 ? -10.306 -6.054 1.498 1.00 93.44 252 GLY A C 1
ATOM 1850 O O . GLY A 1 252 ? -9.656 -6.645 0.637 1.00 93.44 252 GLY A O 1
ATOM 1851 N N . ARG A 1 253 ? -10.989 -4.935 1.238 1.00 94.25 253 ARG A N 1
ATOM 1852 C CA . ARG A 1 253 ? -11.064 -4.324 -0.099 1.00 94.25 253 ARG A CA 1
ATOM 1853 C C . ARG A 1 253 ? -9.699 -3.844 -0.585 1.00 94.25 253 ARG A C 1
ATOM 1855 O O . ARG A 1 253 ? -9.281 -4.215 -1.677 1.00 94.25 253 ARG A O 1
ATOM 1862 N N . ILE A 1 254 ? -8.947 -3.107 0.240 1.00 94.81 254 ILE A N 1
ATOM 1863 C CA . ILE A 1 254 ? -7.577 -2.685 -0.109 1.00 94.81 254 ILE A CA 1
ATOM 1864 C C . ILE A 1 254 ? -6.691 -3.903 -0.386 1.00 94.81 254 ILE A C 1
ATOM 1866 O O . ILE A 1 254 ? -5.954 -3.922 -1.373 1.00 94.81 254 ILE A O 1
ATOM 1870 N N . LYS A 1 255 ? -6.794 -4.953 0.437 1.00 94.38 255 LYS A N 1
ATOM 1871 C CA . LYS A 1 255 ? -6.070 -6.205 0.212 1.00 94.38 255 LYS A CA 1
ATOM 1872 C C . LYS A 1 255 ? -6.414 -6.826 -1.145 1.00 94.38 255 LYS A C 1
ATOM 1874 O O . LYS A 1 255 ? -5.493 -7.226 -1.847 1.00 94.38 255 LYS A O 1
ATOM 1879 N N . GLN A 1 256 ? -7.685 -6.865 -1.546 1.00 94.62 256 GLN A N 1
ATOM 1880 C CA . GLN A 1 256 ? -8.087 -7.377 -2.864 1.00 94.62 256 GLN A CA 1
ATOM 1881 C C . GLN A 1 256 ? -7.452 -6.580 -4.009 1.00 94.62 256 GLN A C 1
ATOM 1883 O O . GLN A 1 256 ? -6.967 -7.177 -4.970 1.00 94.62 256 GLN A O 1
ATOM 1888 N N . VAL A 1 257 ? -7.393 -5.248 -3.896 1.00 95.31 257 VAL A N 1
ATOM 1889 C CA . VAL A 1 257 ? -6.720 -4.402 -4.895 1.00 95.31 257 VAL A CA 1
ATOM 1890 C C . VAL A 1 257 ? -5.228 -4.726 -4.965 1.00 95.31 257 VAL A C 1
ATOM 1892 O O . VAL A 1 257 ? -4.682 -4.898 -6.054 1.00 95.31 257 VAL A O 1
ATOM 1895 N N . ILE A 1 258 ? -4.560 -4.878 -3.822 1.00 94.19 258 ILE A N 1
ATOM 1896 C CA . ILE A 1 258 ? -3.143 -5.261 -3.775 1.00 94.19 258 ILE A CA 1
ATOM 1897 C C . ILE A 1 258 ? -2.945 -6.650 -4.404 1.00 94.19 258 ILE A C 1
ATOM 1899 O O . ILE A 1 258 ? -2.122 -6.812 -5.304 1.00 94.19 258 ILE A O 1
ATOM 1903 N N . GLU A 1 259 ? -3.732 -7.649 -4.006 1.00 95.00 259 GLU A N 1
ATOM 1904 C CA . GLU A 1 259 ? -3.631 -9.022 -4.514 1.00 95.00 259 GLU A CA 1
ATOM 1905 C C . GLU A 1 259 ? -3.927 -9.126 -6.015 1.00 95.00 259 GLU A C 1
ATOM 1907 O O . GLU A 1 259 ? -3.272 -9.898 -6.713 1.00 95.00 259 GLU A O 1
ATOM 1912 N N . LYS A 1 260 ? -4.841 -8.315 -6.553 1.00 95.38 260 LYS A N 1
ATOM 1913 C CA . LYS A 1 260 ? -5.093 -8.222 -8.000 1.00 95.38 260 LYS A CA 1
ATOM 1914 C C . LYS A 1 260 ? -3.850 -7.769 -8.778 1.00 95.38 260 LYS A C 1
ATOM 1916 O O . LYS A 1 260 ? -3.641 -8.197 -9.913 1.00 95.38 260 LYS A O 1
ATOM 1921 N N . ASN A 1 261 ? -3.016 -6.917 -8.182 1.00 94.19 261 ASN A N 1
ATOM 1922 C CA . ASN A 1 261 ? -1.914 -6.253 -8.881 1.00 94.19 261 ASN A CA 1
ATOM 1923 C C . ASN A 1 261 ? -0.537 -6.870 -8.625 1.00 94.19 261 ASN A C 1
ATOM 1925 O O . ASN A 1 261 ? 0.315 -6.800 -9.511 1.00 94.19 261 ASN A O 1
ATOM 1929 N N . ILE A 1 262 ? -0.329 -7.489 -7.459 1.00 91.56 262 ILE A N 1
ATOM 1930 C CA . ILE A 1 262 ? 0.932 -8.161 -7.101 1.00 91.56 262 ILE A CA 1
ATOM 1931 C C . ILE A 1 262 ? 0.753 -9.614 -6.621 1.00 91.56 262 ILE A C 1
ATOM 1933 O O . ILE A 1 262 ? 1.734 -10.336 -6.444 1.00 91.56 262 ILE A O 1
ATOM 1937 N N . GLY A 1 263 ? -0.477 -10.101 -6.456 1.00 91.19 263 GLY A N 1
ATOM 1938 C CA . GLY A 1 263 ? -0.753 -11.434 -5.918 1.00 91.19 263 GLY A CA 1
ATOM 1939 C C . GLY A 1 263 ? -0.549 -11.521 -4.405 1.00 91.19 263 GLY A C 1
ATOM 1940 O O . GLY A 1 263 ? 0.197 -10.745 -3.813 1.00 91.19 263 GLY A O 1
ATOM 1941 N N . ALA A 1 264 ? -1.157 -12.527 -3.772 1.00 88.94 264 ALA A N 1
ATOM 1942 C CA . ALA A 1 264 ? -1.061 -12.745 -2.320 1.00 88.94 264 ALA A CA 1
ATOM 1943 C C . ALA A 1 264 ? 0.383 -12.904 -1.806 1.00 88.94 264 ALA A C 1
ATOM 1945 O O . ALA A 1 264 ? 0.685 -12.562 -0.666 1.00 88.94 264 ALA A O 1
ATOM 1946 N N . PHE A 1 265 ? 1.283 -13.406 -2.657 1.00 86.00 265 PHE A N 1
ATOM 1947 C CA . PHE A 1 265 ? 2.697 -13.627 -2.333 1.00 86.00 265 PHE A CA 1
ATOM 1948 C C . PHE A 1 265 ? 3.653 -12.745 -3.151 1.00 86.00 265 PHE A C 1
ATOM 1950 O O . PHE A 1 265 ? 4.860 -12.993 -3.166 1.00 86.00 265 PHE A O 1
ATOM 1957 N N . GLY A 1 266 ? 3.139 -11.740 -3.867 1.00 84.56 266 GLY A N 1
ATOM 1958 C CA . GLY A 1 266 ? 3.981 -10.859 -4.676 1.00 84.56 266 GLY A CA 1
ATOM 1959 C C . GLY A 1 266 ? 4.493 -11.492 -5.976 1.00 84.56 266 GLY A C 1
ATOM 1960 O O . GLY A 1 266 ? 5.554 -11.086 -6.436 1.00 84.56 266 GLY A O 1
ATOM 1961 N N . ASN A 1 267 ? 3.848 -12.534 -6.512 1.00 85.44 267 ASN A N 1
ATOM 1962 C CA . ASN A 1 267 ? 4.371 -13.339 -7.633 1.00 85.44 267 ASN A CA 1
ATOM 1963 C C . ASN A 1 267 ? 3.456 -13.360 -8.872 1.00 85.44 267 ASN A C 1
ATOM 1965 O O . ASN A 1 267 ? 3.716 -14.120 -9.802 1.00 85.44 267 ASN A O 1
ATOM 1969 N N . SER A 1 268 ? 2.369 -12.588 -8.883 1.00 87.00 268 SER A N 1
ATOM 1970 C CA . SER A 1 268 ? 1.382 -12.571 -9.974 1.00 87.00 268 SER A CA 1
ATOM 1971 C C . SER A 1 268 ? 0.698 -11.207 -10.077 1.00 87.00 268 SER A C 1
ATOM 1973 O O . SER A 1 268 ? 0.961 -10.335 -9.265 1.00 87.00 268 SER A O 1
ATOM 1975 N N . GLY A 1 269 ? -0.220 -11.022 -11.025 1.00 91.50 269 GLY A N 1
ATOM 1976 C CA . GLY A 1 269 ? -1.015 -9.796 -11.132 1.00 91.50 269 GLY A CA 1
ATOM 1977 C C . GLY A 1 269 ? -0.421 -8.765 -12.087 1.00 91.50 269 GLY A C 1
ATOM 1978 O O . GLY A 1 269 ? 0.673 -8.944 -12.622 1.00 91.50 269 GLY A O 1
ATOM 1979 N N . ALA A 1 270 ? -1.175 -7.689 -12.314 1.00 92.31 270 ALA A N 1
ATOM 1980 C CA . ALA A 1 270 ? -0.941 -6.764 -13.423 1.00 92.31 270 ALA A CA 1
ATOM 1981 C C . ALA A 1 270 ? 0.479 -6.171 -13.459 1.00 92.31 270 ALA A C 1
ATOM 1983 O O . ALA A 1 270 ? 1.097 -6.126 -14.520 1.00 92.31 270 ALA A O 1
ATOM 1984 N N . LEU A 1 271 ? 1.035 -5.763 -12.312 1.00 92.75 271 LEU A N 1
ATOM 1985 C CA . LEU A 1 271 ? 2.378 -5.175 -12.278 1.00 92.75 271 LEU A CA 1
ATOM 1986 C C . LEU A 1 271 ? 3.463 -6.207 -12.600 1.00 92.75 271 LEU A C 1
ATOM 1988 O O . LEU A 1 271 ? 4.423 -5.889 -13.296 1.00 92.75 271 LEU A O 1
ATOM 1992 N N . ILE A 1 272 ? 3.288 -7.447 -12.140 1.00 91.75 272 ILE A N 1
ATOM 1993 C CA . ILE A 1 272 ? 4.226 -8.545 -12.403 1.00 91.75 272 ILE A CA 1
ATOM 1994 C C . ILE A 1 272 ? 4.134 -8.993 -13.866 1.00 91.75 272 ILE A C 1
ATOM 1996 O O . ILE A 1 272 ? 5.151 -9.273 -14.492 1.00 91.75 272 ILE A O 1
ATOM 2000 N N . GLU A 1 273 ? 2.938 -9.011 -14.452 1.00 91.25 273 GLU A N 1
ATOM 2001 C CA . GLU A 1 273 ? 2.755 -9.316 -15.876 1.00 91.25 273 GLU A CA 1
ATOM 2002 C C . GLU A 1 273 ? 3.405 -8.262 -16.785 1.00 91.25 273 GLU A C 1
ATOM 2004 O O . GLU A 1 273 ? 3.955 -8.598 -17.840 1.00 91.25 273 GLU A O 1
ATOM 2009 N N . VAL A 1 274 ? 3.374 -6.992 -16.369 1.00 92.50 274 VAL A N 1
ATOM 2010 C CA . VAL A 1 274 ? 3.990 -5.884 -17.106 1.00 92.50 274 VAL A CA 1
ATOM 2011 C C . VAL A 1 274 ? 5.507 -5.874 -16.940 1.00 92.50 274 VAL A C 1
ATOM 2013 O O . VAL A 1 274 ? 6.219 -5.936 -17.942 1.00 92.50 274 VAL A O 1
ATOM 2016 N N . ALA A 1 275 ? 6.000 -5.795 -15.703 1.00 91.12 275 ALA A N 1
ATOM 2017 C CA . ALA A 1 275 ? 7.403 -5.500 -15.410 1.00 91.12 275 ALA A CA 1
ATOM 2018 C C . ALA A 1 275 ? 8.243 -6.717 -15.004 1.00 91.12 275 ALA A C 1
ATOM 2020 O O . ALA A 1 275 ? 9.467 -6.628 -15.000 1.00 91.12 275 ALA A O 1
ATOM 2021 N N . GLY A 1 276 ? 7.610 -7.841 -14.669 1.00 88.62 276 GLY A N 1
ATOM 2022 C CA . GLY A 1 276 ? 8.304 -9.001 -14.123 1.00 88.62 276 GLY A CA 1
ATOM 2023 C C . GLY A 1 276 ? 8.734 -8.781 -12.676 1.00 88.62 276 GLY A C 1
ATOM 2024 O O . GLY A 1 276 ? 8.268 -7.867 -11.989 1.00 88.62 276 GLY A O 1
ATOM 2025 N N . LYS A 1 277 ? 9.603 -9.667 -12.186 1.00 83.94 277 LYS A N 1
ATOM 2026 C CA . LYS A 1 277 ? 10.186 -9.583 -10.843 1.00 83.94 277 LYS A CA 1
ATOM 2027 C C . LYS A 1 277 ? 11.505 -10.346 -10.781 1.00 83.94 277 LYS A C 1
ATOM 2029 O O . LYS A 1 277 ? 11.575 -11.502 -11.192 1.00 83.94 277 LYS A O 1
ATOM 2034 N N . ASP A 1 278 ? 12.507 -9.729 -10.162 1.00 75.06 278 ASP A N 1
ATOM 2035 C CA . ASP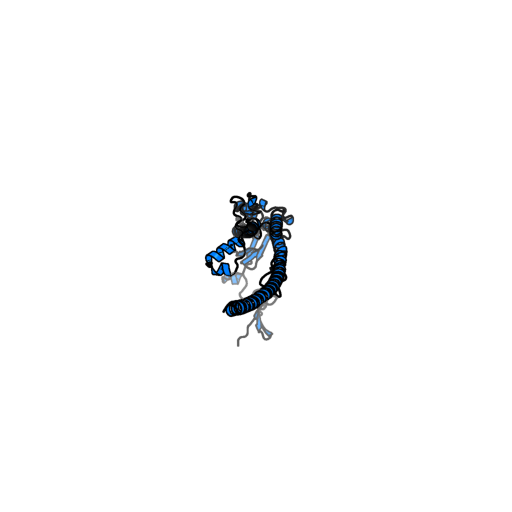 A 1 278 ? 13.896 -10.212 -10.123 1.00 75.06 278 ASP A CA 1
ATOM 2036 C C . ASP A 1 278 ? 14.089 -11.608 -9.506 1.00 75.06 278 ASP A C 1
ATOM 2038 O O . ASP A 1 278 ? 15.084 -12.274 -9.776 1.00 75.06 278 ASP A O 1
ATOM 2042 N N . ASN A 1 279 ? 13.163 -12.069 -8.659 1.00 71.62 279 ASN A N 1
ATOM 2043 C CA . ASN A 1 279 ? 13.279 -13.338 -7.935 1.00 71.62 279 ASN A CA 1
ATOM 2044 C C . ASN A 1 279 ? 12.276 -14.416 -8.382 1.00 71.62 279 ASN A C 1
ATOM 2046 O O . ASN A 1 279 ? 12.031 -15.368 -7.635 1.00 71.62 279 ASN A O 1
ATOM 2050 N N . MET A 1 280 ? 11.686 -14.288 -9.574 1.00 70.88 280 MET A N 1
ATOM 2051 C CA . MET A 1 280 ? 10.861 -15.362 -10.127 1.00 70.88 280 MET A CA 1
ATOM 2052 C C . MET A 1 280 ? 11.713 -16.572 -10.521 1.00 70.88 280 MET A C 1
ATOM 2054 O O . MET A 1 280 ? 12.839 -16.457 -11.000 1.00 70.88 280 MET A O 1
ATOM 2058 N N . THR A 1 281 ? 11.165 -17.767 -10.303 1.00 69.50 281 THR A N 1
ATOM 2059 C CA . THR A 1 281 ? 11.799 -19.009 -10.752 1.00 69.50 281 THR A CA 1
ATOM 2060 C C . THR A 1 281 ? 11.546 -19.193 -12.249 1.00 69.50 281 THR A C 1
ATOM 2062 O O . THR A 1 281 ? 10.401 -19.248 -12.688 1.00 69.50 281 THR A O 1
ATOM 2065 N N . GLY A 1 282 ? 12.619 -19.297 -13.035 1.00 73.06 282 GLY A N 1
ATOM 2066 C CA . GLY A 1 282 ? 12.551 -19.422 -14.494 1.00 73.06 282 GLY A CA 1
ATOM 2067 C C . GLY A 1 282 ? 12.901 -18.127 -15.230 1.00 73.06 282 GLY A C 1
ATOM 2068 O O . GLY A 1 282 ? 13.370 -17.166 -14.631 1.00 73.06 282 GLY A O 1
ATOM 2069 N N . ALA A 1 283 ? 12.727 -18.132 -16.553 1.00 72.94 283 ALA A N 1
ATOM 2070 C CA . ALA A 1 283 ? 12.961 -16.950 -17.377 1.00 72.94 283 ALA A CA 1
ATOM 2071 C C . ALA A 1 283 ? 11.812 -15.946 -17.208 1.00 72.94 283 ALA A C 1
ATOM 2073 O O . ALA A 1 283 ? 10.641 -16.333 -17.295 1.00 72.94 283 ALA A O 1
ATOM 2074 N N . ASP A 1 284 ? 12.149 -14.672 -17.008 1.00 82.06 284 ASP A N 1
ATOM 2075 C CA . ASP A 1 284 ? 11.162 -13.598 -17.000 1.00 82.06 284 ASP A CA 1
ATOM 2076 C C . ASP A 1 284 ? 10.541 -13.444 -18.397 1.00 82.06 284 ASP A C 1
ATOM 2078 O O . ASP A 1 284 ? 11.233 -13.225 -19.390 1.00 82.06 284 ASP A O 1
ATOM 2082 N N . ASN A 1 285 ? 9.219 -13.588 -18.458 1.00 85.31 285 ASN A N 1
ATOM 2083 C CA . ASN A 1 285 ? 8.414 -13.453 -19.671 1.00 85.31 285 ASN A CA 1
ATOM 2084 C C . ASN A 1 285 ? 7.405 -12.300 -19.563 1.00 85.31 285 ASN A C 1
ATOM 2086 O O . ASN A 1 285 ? 6.397 -12.277 -20.280 1.00 85.31 285 ASN A O 1
ATOM 2090 N N . SER A 1 286 ? 7.661 -11.341 -18.673 1.00 92.06 286 SER A N 1
ATOM 2091 C CA . SER A 1 286 ? 6.894 -10.105 -18.578 1.00 92.06 286 SER A CA 1
ATOM 2092 C C . SER A 1 286 ? 6.858 -9.349 -19.908 1.00 92.06 286 SER A C 1
ATOM 2094 O O . SER A 1 286 ? 7.626 -9.615 -20.843 1.00 92.06 286 SER A O 1
ATOM 2096 N N . LEU A 1 287 ? 5.897 -8.436 -20.046 1.00 92.19 287 LEU A N 1
ATOM 2097 C CA . LEU A 1 287 ? 5.746 -7.642 -21.265 1.00 92.19 287 LEU A CA 1
ATOM 2098 C C . LEU A 1 287 ? 7.008 -6.825 -21.559 1.00 92.19 287 LEU A C 1
ATOM 2100 O O . LEU A 1 287 ? 7.496 -6.867 -22.689 1.00 92.19 287 LEU A O 1
ATOM 2104 N N . LEU A 1 288 ? 7.556 -6.140 -20.552 1.00 92.25 288 LEU A N 1
ATOM 2105 C CA . LEU A 1 288 ? 8.765 -5.337 -20.713 1.00 92.25 288 LEU A CA 1
ATOM 2106 C C . LEU A 1 288 ? 9.986 -6.207 -21.034 1.00 92.25 288 LEU A C 1
ATOM 2108 O O . LEU A 1 288 ? 10.724 -5.870 -21.955 1.00 92.25 288 LEU A O 1
ATOM 2112 N N . SER A 1 289 ? 10.163 -7.359 -20.381 1.00 91.88 289 SER A N 1
ATOM 2113 C CA . SER A 1 289 ? 11.298 -8.253 -20.669 1.00 91.88 289 SER A CA 1
ATOM 2114 C C . SER A 1 289 ? 11.255 -8.832 -22.082 1.00 91.88 289 SER A C 1
ATOM 2116 O O . SER A 1 289 ? 12.278 -8.882 -22.768 1.00 91.88 289 SER A O 1
ATOM 2118 N N . ARG A 1 290 ? 10.064 -9.187 -22.584 1.00 93.19 290 ARG A N 1
ATOM 2119 C CA . ARG A 1 290 ? 9.895 -9.600 -23.987 1.00 93.19 290 ARG A CA 1
ATOM 2120 C C . ARG A 1 290 ? 10.203 -8.466 -24.960 1.00 93.19 290 ARG A C 1
ATOM 2122 O O . ARG A 1 290 ? 10.934 -8.679 -25.922 1.00 93.19 290 ARG A O 1
ATOM 2129 N N . GLN A 1 291 ? 9.703 -7.260 -24.689 1.00 94.38 291 GLN A N 1
ATOM 2130 C CA . GLN A 1 291 ? 9.996 -6.087 -25.517 1.00 94.38 291 GLN A CA 1
ATOM 2131 C C . GLN A 1 291 ? 11.494 -5.772 -25.552 1.00 94.38 291 GLN A C 1
ATOM 2133 O O . GLN A 1 291 ? 12.034 -5.508 -26.624 1.00 94.38 291 GLN A O 1
ATOM 2138 N N . ILE A 1 292 ? 12.179 -5.840 -24.407 1.00 92.31 292 ILE A N 1
ATOM 2139 C CA . ILE A 1 292 ? 13.634 -5.662 -24.324 1.00 92.31 292 ILE A CA 1
ATOM 2140 C C . ILE A 1 292 ? 14.341 -6.710 -25.191 1.00 92.31 292 ILE A C 1
ATOM 2142 O O . ILE A 1 292 ? 15.171 -6.343 -26.020 1.00 92.31 292 ILE A O 1
ATOM 2146 N N . SER A 1 293 ? 13.961 -7.987 -25.087 1.00 92.94 293 SER A N 1
ATOM 2147 C CA . SER A 1 293 ? 14.558 -9.062 -25.891 1.00 92.94 293 SER A CA 1
ATOM 2148 C C . SER A 1 293 ? 14.355 -8.871 -27.406 1.00 92.94 293 SER A C 1
ATOM 2150 O O . SER A 1 293 ? 15.273 -9.105 -28.206 1.00 92.94 293 SER A O 1
ATOM 2152 N N . ASP A 1 294 ? 13.183 -8.380 -27.818 1.00 95.38 294 ASP A N 1
ATOM 2153 C CA . ASP A 1 294 ? 12.902 -8.034 -29.214 1.00 95.38 294 ASP A CA 1
ATOM 2154 C C . ASP A 1 294 ? 13.780 -6.863 -29.691 1.00 95.38 294 ASP A C 1
ATOM 2156 O O . ASP A 1 294 ? 14.346 -6.907 -30.791 1.00 95.38 294 ASP A O 1
ATOM 2160 N N . TYR A 1 295 ? 13.945 -5.824 -28.864 1.00 94.94 295 TYR A N 1
ATOM 2161 C CA . TYR A 1 295 ? 14.841 -4.706 -29.166 1.00 94.94 295 TYR A CA 1
ATOM 2162 C C . TYR A 1 295 ? 16.299 -5.156 -29.281 1.00 94.94 295 TYR A C 1
ATOM 2164 O O . TYR A 1 295 ? 16.960 -4.795 -30.254 1.00 94.94 295 TYR A O 1
ATOM 2172 N N . GLU A 1 296 ? 16.795 -5.985 -28.364 1.00 93.94 296 GLU A N 1
ATOM 2173 C CA . GLU A 1 296 ? 18.154 -6.538 -28.414 1.00 93.94 296 GLU A CA 1
ATOM 2174 C C . GLU A 1 296 ? 18.397 -7.344 -29.696 1.00 93.94 296 GLU A C 1
ATOM 2176 O O . GLU A 1 296 ? 19.416 -7.176 -30.377 1.00 93.94 296 GLU A O 1
ATOM 2181 N N . SER A 1 297 ? 17.427 -8.176 -30.080 1.00 96.31 297 SER A N 1
ATOM 2182 C CA . SER A 1 297 ? 17.479 -8.960 -31.317 1.00 96.31 297 SER A CA 1
ATOM 2183 C C . SER A 1 297 ? 17.540 -8.063 -32.556 1.00 96.31 297 SER A C 1
ATOM 2185 O O . SER A 1 297 ? 18.340 -8.296 -33.472 1.00 96.31 297 SER A O 1
ATOM 2187 N N . ASN A 1 298 ? 16.741 -6.994 -32.574 1.00 96.50 298 ASN A N 1
ATOM 2188 C CA . ASN A 1 298 ? 16.751 -6.003 -33.647 1.00 96.50 298 ASN A CA 1
ATOM 2189 C C . ASN A 1 298 ? 18.073 -5.229 -33.706 1.00 96.50 298 ASN A C 1
ATOM 2191 O O . ASN A 1 298 ? 18.640 -5.075 -34.791 1.00 96.50 298 ASN A O 1
ATOM 2195 N N . VAL A 1 299 ? 18.609 -4.802 -32.561 1.00 94.50 299 VAL A N 1
ATOM 2196 C CA . VAL A 1 299 ? 19.910 -4.124 -32.471 1.00 94.50 299 VAL A CA 1
ATOM 2197 C C . VAL A 1 299 ? 21.015 -5.019 -33.030 1.00 94.50 299 VAL A C 1
ATOM 2199 O O . VAL A 1 299 ? 21.781 -4.580 -33.888 1.00 94.50 299 VAL A O 1
ATOM 2202 N N . LYS A 1 300 ? 21.054 -6.298 -32.646 1.00 96.38 300 LYS A N 1
ATOM 2203 C CA . LYS A 1 300 ? 22.042 -7.262 -33.154 1.00 96.38 300 LYS A CA 1
ATOM 2204 C C . LYS A 1 300 ? 21.955 -7.447 -34.673 1.00 96.38 300 LYS A C 1
ATOM 2206 O O . LYS A 1 300 ? 22.980 -7.530 -35.362 1.00 96.38 300 LYS A O 1
ATOM 2211 N N . LYS A 1 301 ? 20.738 -7.487 -35.223 1.00 96.94 301 LYS A N 1
ATOM 2212 C CA . LYS A 1 301 ? 20.512 -7.561 -36.674 1.00 96.94 301 LYS A CA 1
ATOM 2213 C C . LYS A 1 301 ? 21.042 -6.313 -37.384 1.00 96.94 301 LYS A C 1
ATOM 2215 O O . LYS A 1 301 ? 21.773 -6.445 -38.365 1.00 96.94 301 LYS A O 1
ATOM 2220 N N . LEU A 1 302 ? 20.721 -5.125 -36.872 1.00 96.81 302 LEU A N 1
ATOM 2221 C CA . LEU A 1 302 ? 21.188 -3.852 -37.428 1.00 96.81 302 LEU A CA 1
ATOM 2222 C C . LEU A 1 302 ? 22.715 -3.726 -37.357 1.00 96.81 302 LEU A C 1
ATOM 2224 O O . LEU A 1 302 ? 23.340 -3.325 -38.335 1.00 96.81 302 LEU A O 1
ATOM 2228 N N . GLN A 1 303 ? 23.336 -4.146 -36.252 1.00 94.06 303 GLN A N 1
ATOM 2229 C CA . GLN A 1 303 ? 24.795 -4.194 -36.118 1.00 94.06 303 GLN A CA 1
ATOM 2230 C C . GLN A 1 303 ? 25.434 -5.111 -37.171 1.00 94.06 303 GLN A C 1
ATOM 2232 O O . GLN A 1 303 ? 26.421 -4.736 -37.802 1.00 94.06 303 GLN A O 1
ATOM 2237 N N . THR A 1 304 ? 24.848 -6.286 -37.415 1.00 96.38 304 THR A N 1
ATOM 2238 C CA . THR A 1 304 ? 25.335 -7.231 -38.437 1.00 96.38 304 THR A CA 1
ATOM 2239 C C . THR A 1 304 ? 25.240 -6.637 -39.848 1.00 96.38 304 THR A C 1
ATOM 2241 O O . THR A 1 304 ? 26.176 -6.753 -40.646 1.00 96.38 304 THR A O 1
ATOM 2244 N N . GLN A 1 305 ? 24.132 -5.958 -40.157 1.00 95.88 305 GLN A N 1
ATOM 2245 C CA . GLN A 1 305 ? 23.949 -5.264 -41.435 1.00 95.88 305 GLN A CA 1
ATOM 2246 C C . GLN A 1 305 ? 24.953 -4.119 -41.605 1.00 95.88 305 GLN A C 1
ATOM 2248 O O . GLN A 1 305 ? 25.589 -4.020 -42.652 1.00 95.88 305 GLN A O 1
ATOM 2253 N N . LEU A 1 306 ? 25.161 -3.311 -40.563 1.00 96.06 306 LEU A N 1
ATOM 2254 C CA . LEU A 1 306 ? 26.123 -2.211 -40.578 1.00 96.06 306 LEU A CA 1
ATOM 2255 C C . LEU A 1 306 ? 27.553 -2.703 -40.841 1.00 96.06 306 LEU A C 1
ATOM 2257 O O . LEU A 1 306 ? 28.268 -2.102 -41.641 1.00 96.06 306 LEU A O 1
ATOM 2261 N N . GLN A 1 307 ? 27.968 -3.809 -40.214 1.00 95.25 307 GLN A N 1
ATOM 2262 C CA . GLN A 1 307 ? 29.286 -4.400 -40.473 1.00 95.25 307 GLN A CA 1
ATOM 2263 C C . GLN A 1 307 ? 29.414 -4.897 -41.915 1.00 95.25 307 GLN A C 1
ATOM 2265 O O . GLN A 1 307 ? 30.434 -4.656 -42.557 1.00 95.25 307 GLN A O 1
ATOM 2270 N N . THR A 1 308 ? 28.366 -5.527 -42.449 1.00 96.00 308 THR A N 1
ATOM 2271 C CA . THR A 1 308 ? 28.346 -6.009 -43.839 1.00 96.00 308 THR A CA 1
ATOM 2272 C C . THR A 1 308 ? 28.497 -4.854 -44.831 1.00 96.00 308 THR A C 1
ATOM 2274 O O . THR A 1 308 ? 29.341 -4.912 -45.727 1.00 96.00 308 THR A O 1
ATOM 2277 N N . GLU A 1 309 ? 27.740 -3.772 -44.638 1.00 95.50 309 GLU A N 1
ATOM 2278 C CA . GLU A 1 309 ? 27.847 -2.564 -45.459 1.00 95.50 309 GLU A CA 1
ATOM 2279 C C . GLU A 1 309 ? 29.231 -1.922 -45.340 1.00 95.50 309 GLU A C 1
ATOM 2281 O O . GLU A 1 309 ? 29.849 -1.593 -46.353 1.00 95.50 309 GLU A O 1
ATOM 2286 N N . LYS A 1 310 ? 29.776 -1.807 -44.123 1.00 94.69 310 LYS A N 1
ATOM 2287 C CA . LYS A 1 310 ? 31.129 -1.282 -43.902 1.00 94.69 310 LYS A CA 1
ATOM 2288 C C . LYS A 1 310 ? 32.178 -2.091 -44.669 1.00 94.69 310 LYS A C 1
ATOM 2290 O O . LYS A 1 310 ? 33.017 -1.500 -45.347 1.00 94.69 310 LYS A O 1
ATOM 2295 N N . SER A 1 311 ? 32.127 -3.422 -44.601 1.00 94.25 311 SER A N 1
ATOM 2296 C CA . SER A 1 311 ? 33.034 -4.298 -45.352 1.00 94.25 311 SER A CA 1
ATOM 2297 C C . SER A 1 311 ? 32.882 -4.125 -46.865 1.00 94.25 311 SER A C 1
ATOM 2299 O O . SER A 1 311 ? 33.882 -4.071 -47.580 1.00 94.25 311 SER A O 1
ATOM 2301 N N . HIS A 1 312 ? 31.651 -3.987 -47.358 1.00 94.56 312 HIS A N 1
ATOM 2302 C CA . HIS A 1 312 ? 31.373 -3.751 -48.773 1.00 94.56 312 HIS A CA 1
ATOM 2303 C C . HIS A 1 312 ? 31.926 -2.400 -49.263 1.00 94.56 312 HIS A C 1
ATOM 2305 O O . HIS A 1 312 ? 32.603 -2.347 -50.295 1.00 94.56 312 HIS A O 1
ATOM 2311 N N . TRP A 1 313 ? 31.705 -1.313 -48.519 1.00 94.50 313 TRP A N 1
ATOM 2312 C CA . TRP A 1 313 ? 32.246 0.008 -48.857 1.00 94.50 313 TRP A CA 1
ATOM 2313 C C . TRP A 1 313 ? 33.771 0.058 -48.763 1.00 94.50 313 TRP A C 1
ATOM 2315 O O . TRP A 1 313 ? 34.406 0.632 -49.649 1.00 94.50 313 TRP A O 1
ATOM 2325 N N . LEU A 1 314 ? 34.370 -0.603 -47.768 1.00 94.81 314 LEU A N 1
ATOM 2326 C CA . LEU A 1 314 ? 35.823 -0.728 -47.660 1.00 94.81 314 LEU A CA 1
ATOM 2327 C C . LEU A 1 314 ? 36.411 -1.463 -48.874 1.00 94.81 314 LEU A C 1
ATOM 2329 O O . LEU A 1 314 ? 37.368 -0.981 -49.470 1.00 94.81 314 LEU A O 1
ATOM 2333 N N . ALA A 1 315 ? 35.796 -2.565 -49.313 1.00 95.19 315 ALA A N 1
ATOM 2334 C CA . ALA A 1 315 ? 36.236 -3.291 -50.505 1.00 95.19 315 ALA A CA 1
ATOM 2335 C C . ALA A 1 315 ? 36.154 -2.434 -51.784 1.00 95.19 315 ALA A C 1
ATOM 2337 O O . ALA A 1 315 ? 37.064 -2.467 -52.620 1.00 95.19 315 ALA A O 1
ATOM 2338 N N . LYS A 1 316 ? 35.093 -1.627 -51.936 1.00 93.00 316 LYS A N 1
ATOM 2339 C CA . LYS A 1 316 ? 34.978 -0.657 -53.039 1.00 93.00 316 LYS A CA 1
ATOM 2340 C C . LYS A 1 316 ? 36.072 0.406 -52.979 1.00 93.00 316 LYS A C 1
ATOM 2342 O O . LYS A 1 316 ? 36.658 0.710 -54.016 1.00 93.00 316 LYS A O 1
ATOM 2347 N N . PHE A 1 317 ? 36.361 0.932 -51.790 1.00 94.25 317 PHE A N 1
ATOM 2348 C CA . PHE A 1 317 ? 37.413 1.922 -51.584 1.00 94.25 317 PHE A CA 1
ATOM 2349 C C . PHE A 1 317 ? 38.797 1.349 -51.915 1.00 94.25 317 PHE A C 1
ATOM 2351 O O . PHE A 1 317 ? 39.490 1.910 -52.755 1.00 94.25 317 PHE A O 1
ATOM 2358 N N . THR A 1 318 ? 39.147 0.165 -51.406 1.00 94.06 318 THR A N 1
ATOM 2359 C CA . THR A 1 318 ? 40.411 -0.516 -51.741 1.00 94.06 318 THR A CA 1
ATOM 2360 C C . THR A 1 318 ? 40.527 -0.827 -53.239 1.00 94.06 318 THR A C 1
ATOM 2362 O O . THR A 1 318 ? 41.594 -0.675 -53.836 1.00 94.06 318 THR A O 1
ATOM 2365 N N . THR A 1 319 ? 39.426 -1.220 -53.892 1.00 93.94 319 THR A N 1
ATOM 2366 C CA . THR A 1 319 ? 39.405 -1.425 -55.352 1.00 93.94 319 THR A CA 1
ATOM 2367 C C . THR A 1 319 ? 39.666 -0.117 -56.099 1.00 93.94 319 THR A C 1
ATOM 2369 O O . THR A 1 319 ? 40.399 -0.103 -57.089 1.00 93.94 319 THR A O 1
ATOM 2372 N N . MET A 1 320 ? 39.072 0.985 -55.639 1.00 93.00 320 MET A N 1
ATOM 2373 C CA . MET A 1 320 ? 39.297 2.316 -56.196 1.00 93.00 320 MET A CA 1
ATOM 2374 C C . MET A 1 320 ? 40.753 2.756 -56.009 1.00 93.00 320 MET A C 1
ATOM 2376 O O . MET A 1 320 ? 41.365 3.180 -56.984 1.00 93.00 320 MET A O 1
ATOM 2380 N N . GLU A 1 321 ? 41.332 2.587 -54.819 1.00 90.88 321 GLU A N 1
ATOM 2381 C CA . GLU A 1 321 ? 42.746 2.881 -54.544 1.00 90.88 321 GLU A CA 1
ATOM 2382 C C . GLU A 1 321 ? 43.686 2.069 -55.439 1.00 90.88 321 GLU A C 1
ATOM 2384 O O . GLU A 1 321 ? 44.620 2.617 -56.021 1.00 90.88 321 GLU A O 1
ATOM 2389 N N . THR A 1 322 ? 43.399 0.780 -55.629 1.00 90.62 322 THR A N 1
ATOM 2390 C CA . THR A 1 322 ? 44.191 -0.092 -56.509 1.00 90.62 322 THR A CA 1
ATOM 2391 C C . THR A 1 322 ? 44.125 0.383 -57.963 1.00 90.62 322 THR A C 1
ATOM 2393 O O . THR A 1 322 ? 45.146 0.457 -58.646 1.00 90.62 322 THR A O 1
ATOM 2396 N N . LYS A 1 323 ? 42.930 0.750 -58.448 1.00 90.69 323 LYS A N 1
ATOM 2397 C CA . LYS A 1 323 ? 42.755 1.297 -59.803 1.00 90.69 323 LYS A CA 1
ATOM 2398 C C . LYS A 1 323 ? 43.439 2.652 -59.969 1.00 90.69 323 LYS A C 1
ATOM 2400 O O . LYS A 1 323 ? 44.051 2.875 -61.008 1.00 90.69 323 LYS A O 1
ATOM 2405 N N . LEU A 1 324 ? 43.360 3.532 -58.971 1.00 88.44 324 LEU A N 1
ATOM 2406 C CA . LEU A 1 324 ? 44.062 4.817 -58.971 1.00 88.44 324 LEU A CA 1
ATOM 2407 C C . LEU A 1 324 ? 45.577 4.615 -58.999 1.00 88.44 324 LEU A C 1
ATOM 2409 O O . LEU A 1 324 ? 46.240 5.230 -59.821 1.00 88.44 324 LEU A O 1
ATOM 2413 N N . SER A 1 325 ? 46.115 3.704 -58.186 1.00 87.38 325 SER A N 1
ATOM 2414 C CA . SER A 1 325 ? 47.539 3.355 -58.208 1.00 87.38 325 SER A CA 1
ATOM 2415 C C . SER A 1 325 ? 47.978 2.855 -59.589 1.00 87.38 325 SER A C 1
ATOM 2417 O O . SER A 1 325 ? 48.960 3.354 -60.135 1.00 87.38 325 SER A O 1
ATOM 2419 N N . ALA A 1 326 ? 47.206 1.954 -60.208 1.00 86.69 326 ALA A N 1
ATOM 2420 C CA . ALA A 1 326 ? 47.482 1.477 -61.561 1.00 86.69 326 ALA A CA 1
ATOM 2421 C C . ALA A 1 326 ? 47.405 2.595 -62.619 1.00 86.69 326 ALA A C 1
ATOM 2423 O O . ALA A 1 326 ? 48.224 2.618 -63.537 1.00 86.69 326 ALA A O 1
ATOM 2424 N N . LEU A 1 327 ? 46.447 3.523 -62.499 1.00 87.62 327 LEU A N 1
ATOM 2425 C CA . LEU A 1 327 ? 46.334 4.689 -63.381 1.00 87.62 327 LEU A CA 1
ATOM 2426 C C . LEU A 1 327 ? 47.512 5.649 -63.211 1.00 87.62 327 LEU A C 1
ATOM 2428 O O . LEU A 1 327 ? 48.043 6.113 -64.214 1.00 87.62 327 LEU A O 1
ATOM 2432 N N . THR A 1 328 ? 47.959 5.906 -61.981 1.00 82.00 328 THR A N 1
ATOM 2433 C CA . THR A 1 328 ? 49.159 6.710 -61.713 1.00 82.00 328 THR A CA 1
ATOM 2434 C C . THR A 1 328 ? 50.389 6.056 -62.332 1.00 82.00 328 THR A C 1
ATOM 2436 O O . THR A 1 328 ? 51.100 6.709 -63.083 1.00 82.00 328 THR A O 1
ATOM 2439 N N . SER A 1 329 ? 50.593 4.748 -62.145 1.00 84.00 329 SER A N 1
ATOM 2440 C CA . SER A 1 329 ? 51.710 4.036 -62.782 1.00 84.00 329 SER A CA 1
ATOM 2441 C C . SER A 1 329 ? 51.641 4.054 -64.316 1.00 84.00 329 SER A C 1
ATOM 2443 O O . SER A 1 329 ? 52.675 4.132 -64.977 1.00 84.00 329 SER A O 1
ATOM 2445 N N . GLN A 1 330 ? 50.441 4.006 -64.906 1.00 80.56 330 GLN A N 1
ATOM 2446 C CA . GLN A 1 330 ? 50.256 4.156 -66.355 1.00 80.56 330 GLN A CA 1
ATOM 2447 C C . GLN A 1 330 ? 50.533 5.584 -66.831 1.00 80.56 330 GLN A C 1
ATOM 2449 O O . GLN A 1 330 ? 51.143 5.760 -67.883 1.00 80.56 330 GLN A O 1
ATOM 2454 N N . TYR A 1 331 ? 50.105 6.594 -66.073 1.00 81.62 331 TYR A N 1
ATOM 2455 C CA . TYR A 1 331 ? 50.401 7.997 -66.350 1.00 81.62 331 TYR A CA 1
ATOM 2456 C C . TYR A 1 331 ? 51.906 8.274 -66.262 1.00 81.62 331 TYR A C 1
ATOM 2458 O O . TYR A 1 331 ? 52.466 8.896 -67.163 1.00 81.62 331 TYR A O 1
ATOM 2466 N N . ASP A 1 332 ? 52.584 7.748 -65.244 1.00 78.62 332 ASP A N 1
ATOM 2467 C CA . ASP A 1 332 ? 54.035 7.855 -65.086 1.00 78.62 332 ASP A CA 1
ATOM 2468 C C . ASP A 1 332 ? 54.764 7.167 -66.247 1.00 78.62 332 ASP A C 1
ATOM 2470 O O . ASP A 1 332 ? 55.664 7.753 -66.848 1.00 78.62 332 ASP A O 1
ATOM 2474 N N . TYR A 1 333 ? 54.319 5.972 -66.653 1.00 81.12 333 TYR A N 1
ATOM 2475 C CA . TYR A 1 333 ? 54.841 5.297 -67.842 1.00 81.12 333 TYR A CA 1
ATOM 2476 C C . TYR A 1 333 ? 54.637 6.137 -69.113 1.00 81.12 333 TYR A C 1
ATOM 2478 O O . TYR A 1 333 ? 55.600 6.400 -69.832 1.00 81.12 333 TYR A O 1
ATOM 2486 N N . LEU A 1 334 ? 53.420 6.626 -69.371 1.00 78.19 334 LEU A N 1
ATOM 2487 C CA . LEU A 1 334 ? 53.111 7.463 -70.536 1.00 78.19 334 LEU A CA 1
ATOM 2488 C C . LEU A 1 334 ? 53.913 8.769 -70.541 1.00 78.19 334 LEU A C 1
ATOM 2490 O O . LEU A 1 334 ? 54.432 9.155 -71.585 1.00 78.19 334 LEU A O 1
ATOM 2494 N N . SER A 1 335 ? 54.063 9.429 -69.391 1.00 78.25 335 SER A N 1
ATOM 2495 C CA . SER A 1 335 ? 54.854 10.657 -69.269 1.00 78.25 335 SER A CA 1
ATOM 2496 C C . SER A 1 335 ? 56.352 10.401 -69.470 1.00 78.25 335 SER A C 1
ATOM 2498 O O . SER A 1 335 ? 57.022 11.207 -70.115 1.00 78.25 335 SER A O 1
ATOM 2500 N N . SER A 1 336 ? 56.880 9.257 -69.019 1.00 75.69 336 SER A N 1
ATOM 2501 C CA . SER A 1 336 ? 58.269 8.852 -69.278 1.00 75.69 336 SER A CA 1
ATOM 2502 C C . SER A 1 336 ? 58.520 8.528 -70.757 1.00 75.69 336 SER A C 1
ATOM 2504 O O . SER A 1 336 ? 59.548 8.912 -71.308 1.00 75.69 336 SER A O 1
ATOM 2506 N N . VAL A 1 337 ? 57.553 7.905 -71.441 1.00 79.12 337 VAL A N 1
ATOM 2507 C CA . VAL A 1 337 ? 57.629 7.626 -72.884 1.00 79.12 337 VAL A CA 1
ATOM 2508 C C . VAL A 1 337 ? 57.506 8.914 -73.704 1.00 79.12 337 VAL A C 1
ATOM 2510 O O . VAL A 1 337 ? 58.247 9.087 -74.671 1.00 79.12 337 VAL A O 1
ATOM 2513 N N . LEU A 1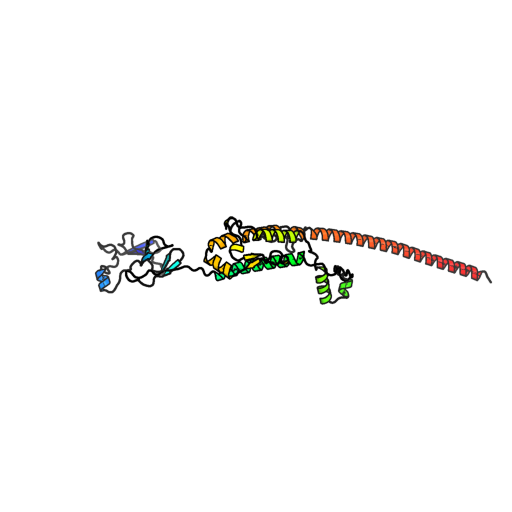 338 ? 56.631 9.850 -73.317 1.00 75.19 338 LEU A N 1
ATOM 2514 C CA . LEU A 1 338 ? 56.503 11.153 -73.986 1.00 75.19 338 LEU A CA 1
ATOM 2515 C C . LEU A 1 338 ? 57.702 12.082 -73.738 1.00 75.19 338 LEU A C 1
ATOM 2517 O O . LEU A 1 338 ? 58.083 12.827 -74.634 1.00 75.19 338 LEU A O 1
ATOM 2521 N N . SER A 1 339 ? 58.311 12.048 -72.552 1.00 68.12 339 SER A N 1
ATOM 2522 C CA . SER A 1 339 ? 59.508 12.851 -72.248 1.00 68.12 339 SER A CA 1
ATOM 2523 C C . SER A 1 339 ? 60.794 12.243 -72.820 1.00 68.12 339 SER A C 1
ATOM 2525 O O . SER A 1 339 ? 61.688 12.983 -73.222 1.00 68.12 339 SER A O 1
ATOM 2527 N N . GLY A 1 340 ? 60.872 10.914 -72.941 1.00 59.47 340 GLY A N 1
ATOM 2528 C CA . GLY A 1 340 ? 61.987 10.205 -73.578 1.00 59.47 340 GLY A CA 1
ATOM 2529 C C . GLY A 1 340 ? 61.969 10.208 -75.113 1.00 59.47 340 GLY A C 1
ATOM 2530 O O . GLY A 1 340 ? 62.967 9.846 -75.726 1.00 59.47 340 GLY A O 1
ATOM 2531 N N . SER A 1 341 ? 60.867 10.623 -75.746 1.00 55.31 341 SER A N 1
ATOM 2532 C CA . SER A 1 341 ? 60.731 10.726 -77.212 1.00 55.31 341 SER A CA 1
ATOM 2533 C C . SER A 1 341 ? 60.915 12.152 -77.758 1.00 55.31 341 SER A C 1
ATOM 2535 O O . SER A 1 341 ? 60.719 12.383 -78.949 1.00 55.31 341 SER A O 1
ATOM 2537 N N . GLY A 1 342 ? 61.324 13.100 -76.905 1.00 54.91 342 GLY A N 1
ATOM 2538 C CA . GLY A 1 342 ? 61.609 14.497 -77.254 1.00 54.91 342 GLY A CA 1
ATOM 2539 C C . GLY A 1 342 ? 63.093 14.888 -77.226 1.00 54.91 342 GLY A C 1
ATOM 2540 O O . GLY A 1 342 ? 63.385 16.059 -76.987 1.00 54.91 342 GLY A O 1
ATOM 2541 N N . SER A 1 343 ? 64.015 13.932 -77.414 1.00 44.53 343 SER A N 1
ATOM 2542 C CA . SER A 1 343 ? 65.455 14.187 -77.645 1.00 44.53 343 SER A CA 1
ATOM 2543 C C . SER A 1 343 ? 65.803 14.033 -79.118 1.00 44.53 343 SER A C 1
ATOM 2545 O O . SER A 1 343 ? 65.372 13.014 -79.701 1.00 44.53 343 SER A O 1
#

Radius of gyration: 45.1 Å; chains: 1; bounding box: 96×80×148 Å

Foldseek 3Di:
DDWDWDWDADPQQFWIWTATPVGDIDIQGDPDPDRHPNPVCDPQVSCVVVVDHDQDWDWDWDDPPNDDIDIDTGSAQWDDDPNDTGHHDDDDDDPDDDDDDDDQPPCVVVLVVVVVVLVVLLVLQVVLLQQAAWDQQQPDPPPPGSPQLDDDDPVRVVVDDPVRNVVSVVNNSTNPCHNPPLSVVLLVLLLCLQQDFQVQLNDHPVQQQKDFDPPPSSSRRIDHDSVSNSVCCRVCVPSVCCCAPPCSHSVNSNVVSVCQCQNPVRQDHDVCLAPNDPPDDDDRPHPVVVVVVVVVVVVVVVVVVVVVVVVVVVVVVVVVVVVVVVVVVVVVVVVCVVVVVPD

Sequence (343 aa):
MNGKIQVGVSTDGKHLIFGSTDGSSFSLAKDSESAGDILGLGDADEMAAAGYAAGQDLKMNVVLGGGETQDITRSTNSFDLDGLHLTVTGTTEEGAEPIKFSSSGNVDDLVDKISAFVDEYNKLIDKANQYTSEMPYGLDAENGTNTKYGPLTDAQKEDMTDDEIEKWNEKAKQGLLQNDGTLNSILSDLREAVLEPVQSAGLSLSAIGISTTSDVLSGGKLAVDKTALESALQSDPDRVAELFTNTDGVSGRIKQVIEKNIGAFGNSGALIEVAGKDNMTGADNSLLSRQISDYESNVKKLQTQLQTEKSHWLAKFTTMETKLSALTSQYDYLSSVLSGSGS